Protein AF-0000000075616945 (afdb_homodimer)

Nearest PDB structures (foldseek):
  8bed-assembly1_S  TM=9.735E-01  e=3.750E-12  Arabidopsis thaliana
  8e73-assembly1_A2  TM=9.740E-01  e=7.125E-12  Vigna radiata
  7zmb-assembly1_f  TM=9.622E-01  e=2.947E-10  Thermochaetoides thermophila DSM 1495
  7tgh-assembly1_A2  TM=9.770E-01  e=1.064E-09  Tetrahymena thermophila
  7pnw-assembly1_T  TM=8.586E-01  e=1.161E-06  Mus musculus

Organism: Setaria italica (NCBI:txid4555)

InterPro domains:
  IPR007741 Ribosomal protein/NADH dehydrogenase domain [PF05047] (28-78)
  IPR007741 Ribosomal protein/NADH dehydrogenase domain [SM00916] (20-93)
  IPR016464 NADH dehydrogenase [ubiquinone] (complex I), alpha subcomplex, subunit 2 [PIRSF005822] (1-95)
  IPR016464 NADH dehydrogenase [ubiquinone] (complex I), alpha subcomplex, subunit 2 [PTHR12878] (2-93)
  IPR036249 Thioredoxin-like superfamily [SSF52833] (10-90)

pLDDT: mean 89.63, std 14.47, range [32.22, 98.75]

Foldseek 3Di:
DEQDDDFDPFWQEKEKEDAPDDPQCVQVVVLCVVHVVRRCVRPVRRYYHYDHDHPDFIKMKTAGPPGDIDMDGCGPPHSVRVSVVVRVNRCPPVPVVVD/DEQDDDFDPFWQEKEKEDAPDDPQCVQVVVLCVVHVVRRCVRPVRHYYHYDHDHPDFIKMKTAGPPGDIDMDGCGPPHSVRVSVVVRVNRCPPVPVVVD

Secondary structure (DSSP, 8-state):
--------TTEEEEEEEE-SS-GGGHHHHHHHHHHHHHHHHH-TTS-EEEEE-TTPPPEEEEEEGGG-EEEEE-TT--HHHHHHHHHHHHHTTTSTTT-/--------TTEEEEEEEE-SS-GGGHHHHHHHHHHHHHHHHH-TTS-EEEEE-TTPPPEEEEEEGGG-EEEEE-TT--HHHHHHHHHHHHHTTTSTTT-

Radius of gyration: 17.14 Å; Cα contacts (8 Å, |Δi|>4): 395; chains: 2; bounding box: 38×62×39 Å

Solvent-accessible surface area (backbone atoms only — not comparable to full-atom values): 10438 Å² total; per-residue (Å²): 131,78,58,81,70,66,67,28,86,35,45,57,32,40,34,42,36,24,15,47,73,46,75,60,12,44,36,60,53,52,38,47,51,71,27,46,45,48,44,41,68,66,34,48,74,48,27,45,33,39,42,37,39,85,83,42,71,21,33,41,36,40,33,34,61,95,77,44,71,48,74,42,78,42,60,83,43,48,47,72,52,47,52,50,51,52,49,56,56,24,52,49,56,59,57,68,69,72,109,130,76,57,81,69,66,66,27,86,35,45,56,33,40,35,42,35,24,15,48,75,47,75,61,12,44,37,60,52,53,38,45,50,71,28,45,42,49,46,41,70,66,35,48,74,47,26,46,34,38,40,38,38,84,83,41,72,21,32,38,35,40,32,32,60,97,77,44,71,49,76,42,77,41,60,82,43,50,47,70,52,48,53,50,50,51,48,55,57,22,51,49,57,62,58,68,68,74,110

Structure (mmCIF, N/CA/C/O backbone):
data_AF-0000000075616945-model_v1
#
loop_
_entity.id
_entity.type
_entity.pdbx_description
1 polymer 'Ribosomal protein/NADH dehydrogenase domain-containing protein'
#
loop_
_atom_site.group_PDB
_atom_site.id
_atom_site.type_symbol
_atom_site.label_atom_id
_atom_site.label_alt_id
_atom_site.label_comp_id
_atom_site.label_asym_id
_atom_site.label_entity_id
_atom_site.label_seq_id
_atom_site.pdbx_PDB_ins_code
_atom_site.Cartn_x
_atom_site.Cartn_y
_atom_site.Cartn_z
_atom_site.occupancy
_atom_site.B_iso_or_equiv
_atom_site.auth_seq_id
_atom_site.auth_comp_id
_atom_site.auth_asym_id
_atom_site.auth_atom_id
_atom_site.pdbx_PDB_model_num
ATOM 1 N N . MET A 1 1 ? 6.312 -1.445 -19.203 1 47.91 1 MET A N 1
ATOM 2 C CA . MET A 1 1 ? 5.238 -2.291 -19.719 1 47.91 1 MET A CA 1
ATOM 3 C C . MET A 1 1 ? 4.156 -2.5 -18.656 1 47.91 1 MET A C 1
ATOM 5 O O . MET A 1 1 ? 4.461 -2.656 -17.469 1 47.91 1 MET A O 1
ATOM 9 N N . ALA A 1 2 ? 2.973 -2.066 -18.922 1 57.62 2 ALA A N 1
ATOM 10 C CA . ALA A 1 2 ? 1.792 -2.146 -18.078 1 57.62 2 ALA A CA 1
ATOM 11 C C . ALA A 1 2 ? 1.499 -3.59 -17.672 1 57.62 2 ALA A C 1
ATOM 13 O O . ALA A 1 2 ? 1.834 -4.523 -18.406 1 57.62 2 ALA A O 1
ATOM 14 N N . TRP A 1 3 ? 1.414 -3.84 -16.438 1 70.56 3 TRP A N 1
ATOM 15 C CA . TRP A 1 3 ? 1.038 -5.16 -15.945 1 70.56 3 TRP A CA 1
ATOM 16 C C . TRP A 1 3 ? -0.164 -5.707 -16.703 1 70.56 3 TRP A C 1
ATOM 18 O O . TRP A 1 3 ? -1.153 -5 -16.906 1 70.56 3 TRP A O 1
ATOM 28 N N . THR A 1 4 ? -0.007 -6.926 -17.344 1 68.25 4 THR A N 1
ATOM 29 C CA . THR A 1 4 ? -1.073 -7.48 -18.172 1 68.25 4 THR A CA 1
ATOM 30 C C . THR A 1 4 ? -1.606 -8.773 -17.562 1 68.25 4 THR A C 1
ATOM 32 O O . THR A 1 4 ? -2.504 -9.406 -18.125 1 68.25 4 THR A O 1
ATOM 35 N N . GLY A 1 5 ? -1.17 -9.094 -16.484 1 73.06 5 GLY A N 1
ATOM 36 C CA . GLY A 1 5 ? -1.575 -10.383 -15.938 1 73.06 5 GLY A CA 1
ATOM 37 C C . GLY A 1 5 ? -2.797 -10.297 -15.047 1 73.06 5 GLY A C 1
ATOM 38 O O . GLY A 1 5 ? -3.227 -9.203 -14.68 1 73.06 5 GLY A O 1
ATOM 39 N N . THR A 1 6 ? -3.561 -11.445 -14.992 1 79.94 6 THR A N 1
ATOM 40 C CA . THR A 1 6 ? -4.656 -11.641 -14.047 1 79.94 6 THR A CA 1
ATOM 41 C C . THR A 1 6 ? -4.262 -12.625 -12.961 1 79.94 6 THR A C 1
ATOM 43 O O . THR A 1 6 ? -3.572 -13.617 -13.227 1 79.94 6 THR A O 1
ATOM 46 N N . LEU A 1 7 ? -4.613 -12.273 -11.797 1 86.81 7 LEU A N 1
ATOM 47 C CA . LEU A 1 7 ? -4.332 -13.156 -10.672 1 86.81 7 LEU A CA 1
ATOM 48 C C . LEU A 1 7 ? -5.332 -14.305 -10.617 1 86.81 7 LEU A C 1
ATOM 50 O O . LEU A 1 7 ? -6.527 -14.109 -10.852 1 86.81 7 LEU A O 1
ATOM 54 N N . SER A 1 8 ? -4.832 -15.453 -10.422 1 84.44 8 SER A N 1
ATOM 55 C CA . SER A 1 8 ? -5.707 -16.609 -10.281 1 84.44 8 SER A CA 1
ATOM 56 C C . SER A 1 8 ? -6.676 -16.438 -9.117 1 84.44 8 SER A C 1
ATOM 58 O O . SER A 1 8 ? -6.43 -15.633 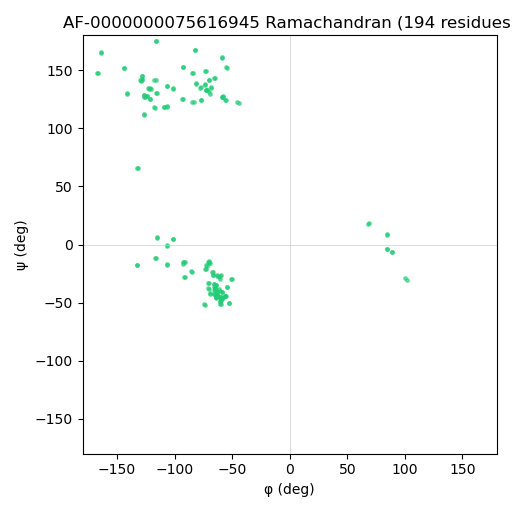-8.219 1 84.44 8 SER A O 1
ATOM 60 N N . ARG A 1 9 ? -7.695 -17.203 -9.18 1 86.56 9 ARG A N 1
ATOM 61 C CA . ARG A 1 9 ? -8.727 -17.156 -8.148 1 86.56 9 ARG A CA 1
ATOM 62 C C . ARG A 1 9 ? -8.188 -17.641 -6.809 1 86.56 9 ARG A C 1
ATOM 64 O O . ARG A 1 9 ? -8.75 -17.328 -5.754 1 86.56 9 ARG A O 1
ATOM 71 N N . SER A 1 10 ? -7.137 -18.438 -6.887 1 91.31 10 SER A N 1
ATOM 72 C CA . SER A 1 10 ? -6.578 -19 -5.66 1 91.31 10 SER A CA 1
ATOM 73 C C . SER A 1 10 ? -5.824 -17.938 -4.863 1 91.31 10 SER A C 1
ATOM 75 O O . SER A 1 10 ? -5.562 -18.125 -3.67 1 91.31 10 SER A O 1
ATOM 77 N N . VAL A 1 11 ? -5.426 -16.875 -5.559 1 93.94 11 VAL A N 1
ATOM 78 C CA . VAL A 1 11 ? -4.684 -15.812 -4.895 1 93.94 11 VAL A CA 1
ATOM 79 C C . VAL A 1 11 ? -5.641 -14.953 -4.07 1 93.94 11 VAL A C 1
ATOM 81 O O . VAL A 1 11 ? -6.609 -14.406 -4.598 1 93.94 11 VAL A O 1
ATOM 84 N N . LYS A 1 12 ? -5.328 -14.844 -2.807 1 94.56 12 LYS A N 1
ATOM 85 C CA . LYS A 1 12 ? -6.223 -14.125 -1.902 1 94.56 12 LYS A CA 1
ATOM 86 C C . LYS A 1 12 ? -5.641 -12.773 -1.511 1 94.56 12 LYS A C 1
ATOM 88 O O . LYS A 1 12 ? -6.367 -11.883 -1.069 1 94.56 12 LYS A O 1
ATOM 93 N N . GLU A 1 13 ? -4.34 -12.602 -1.734 1 95.69 13 GLU A N 1
ATOM 94 C CA . GLU A 1 13 ? -3.689 -11.336 -1.407 1 95.69 13 GLU A CA 1
ATOM 95 C C . GLU A 1 13 ? -2.297 -11.258 -2.027 1 95.69 13 GLU A C 1
ATOM 97 O O . GLU A 1 13 ? -1.59 -12.258 -2.113 1 95.69 13 GLU A O 1
ATOM 102 N N . ILE A 1 14 ? -1.922 -10.047 -2.377 1 96.75 14 ILE A N 1
ATOM 103 C CA . ILE A 1 14 ? -0.557 -9.75 -2.791 1 96.75 14 ILE A CA 1
ATOM 104 C C . ILE A 1 14 ? 0.041 -8.688 -1.867 1 96.75 14 ILE A C 1
ATOM 106 O O . ILE A 1 14 ? -0.615 -7.695 -1.542 1 96.75 14 ILE A O 1
ATOM 110 N N . ARG A 1 15 ? 1.276 -8.93 -1.436 1 97.94 15 ARG A N 1
ATOM 111 C CA . ARG A 1 15 ? 1.946 -7.949 -0.583 1 97.94 15 ARG A CA 1
ATOM 112 C C . ARG A 1 15 ? 3.305 -7.562 -1.158 1 97.94 15 ARG A C 1
ATOM 114 O O . ARG A 1 15 ? 4.105 -8.43 -1.509 1 97.94 15 ARG A O 1
ATOM 121 N N . PHE A 1 16 ? 3.508 -6.297 -1.269 1 98.44 16 PHE A N 1
ATOM 122 C CA . PHE A 1 16 ? 4.824 -5.75 -1.57 1 98.44 16 PHE A CA 1
ATOM 123 C C . PHE A 1 16 ? 5.438 -5.105 -0.334 1 98.44 16 PHE A C 1
ATOM 125 O O . PHE A 1 16 ? 4.844 -4.199 0.259 1 98.44 16 PHE A O 1
ATOM 132 N N . LEU A 1 17 ? 6.531 -5.598 0.092 1 98.5 17 LEU A N 1
ATOM 133 C CA . LEU A 1 17 ? 7.301 -5.008 1.182 1 98.5 17 LEU A CA 1
ATOM 134 C C . LEU A 1 17 ? 8.656 -4.523 0.688 1 98.5 17 LEU A C 1
ATOM 136 O O . LEU A 1 17 ? 9.367 -5.254 -0.005 1 98.5 17 LEU A O 1
ATOM 140 N N . PHE A 1 18 ? 9 -3.25 1.045 1 98.56 18 PHE A N 1
ATOM 141 C CA . PHE A 1 18 ? 10.305 -2.764 0.618 1 98.56 18 PHE A CA 1
ATOM 142 C C . PHE A 1 18 ? 10.703 -1.517 1.4 1 98.56 18 PHE A C 1
ATOM 144 O O . PHE A 1 18 ? 9.891 -0.955 2.137 1 98.56 18 PHE A O 1
ATOM 151 N N . CYS A 1 19 ? 11.969 -1.2 1.296 1 98.19 19 CYS A N 1
ATOM 152 C CA . CYS A 1 19 ? 12.508 -0.002 1.932 1 98.19 19 CYS A CA 1
ATOM 153 C C . CYS A 1 19 ? 12.242 1.233 1.078 1 98.19 19 CYS A C 1
ATOM 155 O O . CYS A 1 19 ? 12.414 1.198 -0.142 1 98.19 19 CYS A O 1
ATOM 157 N N . GLN A 1 20 ? 11.852 2.346 1.644 1 96.06 20 GLN A N 1
ATOM 158 C CA . GLN A 1 20 ? 11.484 3.568 0.94 1 96.06 20 GLN A CA 1
ATOM 159 C C . GLN A 1 20 ? 12.703 4.25 0.34 1 96.06 20 GLN A C 1
ATOM 161 O O . GLN A 1 20 ? 12.578 5.078 -0.566 1 96.06 20 GLN A O 1
ATOM 166 N N . SER A 1 21 ? 13.945 3.867 0.86 1 95.19 21 SER A N 1
ATOM 167 C CA . SER A 1 21 ? 15.078 4.699 0.466 1 95.19 21 SER A CA 1
ATOM 168 C C . SER A 1 21 ? 16.25 3.844 -0.002 1 95.19 21 SER A C 1
ATOM 170 O O . SER A 1 21 ? 17.156 4.336 -0.691 1 95.19 21 SER A O 1
ATOM 172 N N . SER A 1 22 ? 16.328 2.625 0.264 1 96.44 22 SER A N 1
ATOM 173 C CA . SER A 1 22 ? 17.5 1.8 -0.006 1 96.44 22 SER A CA 1
ATOM 174 C C . SER A 1 22 ? 17.641 1.502 -1.496 1 96.44 22 SER A C 1
ATOM 176 O O . SER A 1 22 ? 16.625 1.343 -2.195 1 96.44 22 SER A O 1
ATOM 178 N N . PRO A 1 23 ? 18.875 1.348 -1.952 1 96.75 23 PRO A N 1
ATOM 179 C CA . PRO A 1 23 ? 19.094 0.947 -3.344 1 96.75 23 PRO A CA 1
ATOM 180 C C . PRO A 1 23 ? 18.547 -0.446 -3.65 1 96.75 23 PRO A C 1
ATOM 182 O O . PRO A 1 23 ? 18.031 -0.683 -4.742 1 96.75 23 PRO A O 1
ATOM 185 N N . ALA A 1 24 ? 18.625 -1.282 -2.74 1 97.25 24 ALA A N 1
ATOM 186 C CA . ALA A 1 24 ? 18.172 -2.654 -2.932 1 97.25 24 ALA A CA 1
ATOM 187 C C . ALA A 1 24 ? 16.688 -2.691 -3.281 1 97.25 24 ALA A C 1
ATOM 189 O O . ALA A 1 24 ? 16.234 -3.59 -3.992 1 97.25 24 ALA A O 1
ATOM 190 N N . SER A 1 25 ? 15.938 -1.683 -2.857 1 97.94 25 SER A N 1
ATOM 191 C CA . SER A 1 25 ? 14.492 -1.65 -3.023 1 97.94 25 SER A CA 1
ATOM 192 C C . SER A 1 25 ? 14.086 -0.745 -4.184 1 97.94 25 SER A C 1
ATOM 194 O O . SER A 1 25 ? 12.891 -0.552 -4.441 1 97.94 25 SER A O 1
ATOM 196 N N . PHE A 1 26 ? 15.055 -0.24 -4.871 1 97.5 26 PHE A N 1
ATOM 197 C CA . PHE A 1 26 ? 14.75 0.743 -5.906 1 97.5 26 PHE A CA 1
ATOM 198 C C . PHE A 1 26 ? 13.836 0.146 -6.969 1 97.5 26 PHE A C 1
ATOM 200 O O . PHE A 1 26 ? 12.797 0.724 -7.297 1 97.5 26 PHE A O 1
ATOM 207 N N . ALA A 1 27 ? 14.148 -1.002 -7.465 1 97.81 27 ALA A N 1
ATOM 208 C CA . ALA A 1 27 ? 13.359 -1.609 -8.531 1 97.81 27 ALA A CA 1
ATOM 209 C C . ALA A 1 27 ? 11.945 -1.937 -8.047 1 97.81 27 ALA A C 1
ATOM 211 O O . ALA A 1 27 ? 10.977 -1.781 -8.789 1 97.81 27 ALA A O 1
ATOM 212 N N . ALA A 1 28 ? 11.797 -2.373 -6.82 1 97.94 28 ALA A N 1
ATOM 213 C CA . ALA A 1 28 ? 10.484 -2.682 -6.258 1 97.94 28 ALA A CA 1
ATOM 214 C C . ALA A 1 28 ? 9.633 -1.422 -6.121 1 97.94 28 ALA A C 1
ATOM 216 O O . ALA A 1 28 ? 8.453 -1.425 -6.461 1 97.94 28 ALA A O 1
ATOM 217 N N . ARG A 1 29 ? 10.273 -0.328 -5.641 1 97.25 29 ARG A N 1
ATOM 218 C CA . ARG A 1 29 ? 9.562 0.944 -5.527 1 97.25 29 ARG A CA 1
ATOM 219 C C . ARG A 1 29 ? 9.047 1.408 -6.887 1 97.25 29 ARG A C 1
ATOM 221 O O . ARG A 1 29 ? 7.879 1.785 -7.016 1 97.25 29 ARG A O 1
ATOM 228 N N . GLU A 1 30 ? 9.914 1.358 -7.867 1 96.38 30 GLU A N 1
ATOM 229 C CA . GLU A 1 30 ? 9.555 1.81 -9.211 1 96.38 30 GLU A CA 1
ATOM 230 C C . GLU A 1 30 ? 8.469 0.923 -9.82 1 96.38 30 GLU A C 1
ATOM 232 O O . GLU A 1 30 ? 7.551 1.419 -10.477 1 96.38 30 GLU A O 1
ATOM 237 N N . PHE A 1 31 ? 8.617 -0.325 -9.562 1 96.94 31 PHE A N 1
ATOM 238 C CA . PHE A 1 31 ? 7.629 -1.26 -10.086 1 96.94 31 PHE A CA 1
ATOM 239 C C . PHE A 1 31 ? 6.234 -0.927 -9.57 1 96.94 31 PHE A C 1
ATOM 241 O O . PHE A 1 31 ? 5.285 -0.82 -10.344 1 96.94 31 PHE A O 1
ATOM 248 N N . VAL A 1 32 ? 6.113 -0.783 -8.242 1 96.31 32 VAL A N 1
ATOM 249 C CA . VAL A 1 32 ? 4.812 -0.512 -7.633 1 96.31 32 VAL A CA 1
ATOM 250 C C . VAL A 1 32 ? 4.293 0.843 -8.102 1 96.31 32 VAL A C 1
ATOM 252 O O . VAL A 1 32 ? 3.133 0.964 -8.508 1 96.31 32 VAL A O 1
ATOM 255 N N . LYS A 1 33 ? 5.152 1.788 -8.086 1 94.19 33 LYS A N 1
ATOM 256 C CA . LYS A 1 33 ? 4.789 3.135 -8.516 1 94.19 33 LYS A CA 1
ATOM 257 C C . LYS A 1 33 ? 4.195 3.125 -9.922 1 94.19 33 LYS A C 1
ATOM 259 O O . LYS A 1 33 ? 3.186 3.779 -10.18 1 94.19 33 LYS 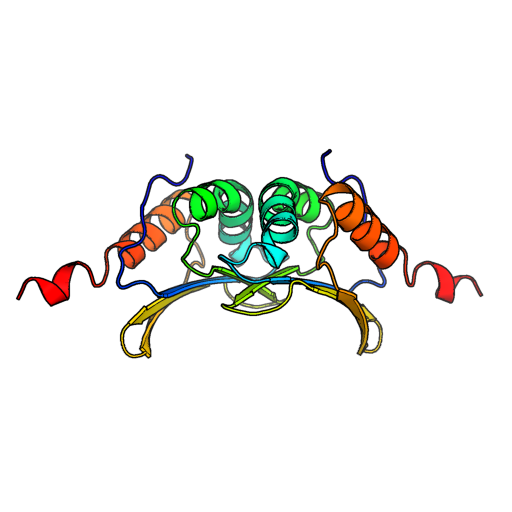A O 1
ATOM 264 N N . LYS A 1 34 ? 4.68 2.314 -10.766 1 93.5 34 LYS A N 1
ATOM 265 C CA . LYS A 1 34 ? 4.336 2.338 -12.18 1 93.5 34 LYS A CA 1
ATOM 266 C C . LYS A 1 34 ? 3.154 1.42 -12.477 1 93.5 34 LYS A C 1
ATOM 268 O O . LYS A 1 34 ? 2.406 1.65 -13.43 1 93.5 34 LYS A O 1
ATOM 273 N N . ASN A 1 35 ? 3.004 0.392 -11.68 1 93.44 35 ASN A N 1
ATOM 274 C CA . ASN A 1 35 ? 2.105 -0.676 -12.109 1 93.44 35 ASN A CA 1
ATOM 275 C C . ASN A 1 35 ? 0.912 -0.816 -11.172 1 93.44 35 ASN A C 1
ATOM 277 O O . ASN A 1 35 ? -0.062 -1.497 -11.492 1 93.44 35 ASN A O 1
ATOM 281 N N . TYR A 1 36 ? 0.935 -0.202 -10.07 1 93.06 36 TYR A N 1
ATOM 282 C CA . TYR A 1 36 ? -0.094 -0.385 -9.047 1 93.06 36 TYR A CA 1
ATOM 283 C C . TYR A 1 36 ? -1.484 -0.173 -9.633 1 93.06 36 TYR A C 1
ATOM 285 O O . TYR A 1 36 ? -2.373 -1.011 -9.461 1 93.06 36 TYR A O 1
ATOM 293 N N . ALA A 1 37 ? -1.711 0.921 -10.336 1 92 37 ALA A N 1
ATOM 294 C CA . ALA A 1 37 ? -3.023 1.27 -10.875 1 92 37 ALA A CA 1
ATOM 295 C C . ALA A 1 37 ? -3.525 0.194 -11.828 1 92 37 ALA A C 1
ATOM 297 O O . ALA A 1 37 ? -4.684 -0.223 -11.75 1 92 37 ALA A O 1
ATOM 298 N N . GLU A 1 38 ? -2.67 -0.255 -12.688 1 92.12 38 GLU A N 1
ATOM 299 C CA . GLU A 1 38 ? -3.062 -1.254 -13.672 1 92.12 38 GLU A CA 1
ATOM 300 C C . GLU A 1 38 ? -3.338 -2.604 -13.016 1 92.12 38 GLU A C 1
ATOM 302 O O . GLU A 1 38 ? -4.316 -3.273 -13.352 1 92.12 38 GLU A O 1
ATOM 307 N N . ILE A 1 39 ? -2.543 -3.018 -12.086 1 91.69 39 ILE A N 1
ATOM 308 C CA . ILE A 1 39 ? -2.721 -4.281 -11.383 1 91.69 39 ILE A CA 1
ATOM 309 C C . ILE A 1 39 ? -4.066 -4.289 -10.664 1 91.69 39 ILE A C 1
ATOM 311 O O . ILE A 1 39 ? -4.824 -5.258 -10.758 1 91.69 39 ILE A O 1
ATOM 315 N N . LYS A 1 40 ? -4.324 -3.158 -9.992 1 92.31 40 LYS A N 1
ATOM 316 C CA . LYS A 1 40 ? -5.566 -3.078 -9.234 1 92.31 40 LYS A CA 1
ATOM 317 C C . LYS A 1 40 ? -6.777 -2.996 -10.156 1 92.31 40 LYS A C 1
ATOM 319 O O . LYS A 1 40 ? -7.84 -3.529 -9.844 1 92.31 40 LYS A O 1
ATOM 324 N N . SER A 1 41 ? -6.613 -2.361 -11.297 1 91.62 41 SER A N 1
ATOM 325 C CA . SER A 1 41 ? -7.711 -2.268 -12.25 1 91.62 41 SER A CA 1
ATOM 326 C C . SER A 1 41 ? -8.07 -3.637 -12.812 1 91.62 41 SER A C 1
ATOM 328 O O . SER A 1 41 ? -9.242 -3.928 -13.047 1 91.62 41 SER A O 1
ATOM 330 N N . ARG A 1 42 ? -7.141 -4.477 -12.984 1 90.94 42 ARG A N 1
ATOM 331 C CA . ARG A 1 42 ? -7.352 -5.801 -13.555 1 90.94 42 ARG A CA 1
ATOM 332 C C . ARG A 1 42 ? -7.789 -6.797 -12.484 1 90.94 42 ARG A C 1
ATOM 334 O O . ARG A 1 42 ? -8.375 -7.832 -12.797 1 90.94 42 ARG A O 1
ATOM 341 N N . ASN A 1 43 ? -7.441 -6.469 -11.234 1 90.69 43 ASN A N 1
ATOM 342 C CA . ASN A 1 43 ? -7.754 -7.348 -10.117 1 90.69 43 ASN A CA 1
ATOM 343 C C . ASN A 1 43 ? -8.391 -6.582 -8.961 1 90.69 43 ASN A C 1
ATOM 345 O O . ASN A 1 43 ? -7.852 -6.574 -7.848 1 90.69 43 ASN A O 1
ATOM 349 N N . PRO A 1 44 ? -9.523 -6.078 -9.164 1 90.56 44 PRO A N 1
ATOM 350 C CA . PRO A 1 44 ? -10.125 -5.164 -8.188 1 90.56 44 PRO A CA 1
ATOM 351 C C . PRO A 1 44 ? -10.477 -5.852 -6.871 1 90.56 44 PRO A C 1
ATOM 353 O O . PRO A 1 44 ? -10.477 -5.215 -5.816 1 90.56 44 PRO A O 1
ATOM 356 N N . SER A 1 45 ? -10.719 -7.109 -6.891 1 91.19 45 SER A N 1
ATOM 357 C CA . SER A 1 45 ? -11.211 -7.785 -5.695 1 91.19 45 SER A CA 1
ATOM 358 C C . SER A 1 45 ? -10.07 -8.359 -4.871 1 91.19 45 SER A C 1
ATOM 360 O O . SER A 1 45 ? -10.266 -8.758 -3.719 1 91.19 45 SER A O 1
ATOM 362 N N . VAL A 1 46 ? -8.969 -8.469 -5.43 1 93.5 46 VAL A N 1
ATOM 363 C CA . VAL A 1 46 ? -7.84 -9.055 -4.711 1 93.5 46 VAL A CA 1
ATOM 364 C C . VAL A 1 46 ? -7.168 -7.984 -3.85 1 93.5 46 VAL A C 1
ATOM 366 O O . VAL A 1 46 ? -6.695 -6.969 -4.367 1 93.5 46 VAL A O 1
ATOM 369 N N . PRO A 1 47 ? -7.074 -8.211 -2.566 1 96.25 47 PRO A N 1
ATOM 370 C CA . PRO A 1 47 ? -6.418 -7.234 -1.692 1 96.25 47 PRO A CA 1
ATOM 371 C C . PRO A 1 47 ? -4.93 -7.09 -1.989 1 96.25 47 PRO A C 1
ATOM 373 O O . PRO A 1 47 ? -4.25 -8.078 -2.268 1 96.25 47 PRO A O 1
ATOM 376 N N . PHE A 1 48 ? -4.453 -5.855 -1.872 1 96.31 48 PHE A N 1
ATOM 377 C CA . PHE A 1 48 ? -3.045 -5.512 -2.029 1 96.31 48 PHE A CA 1
ATOM 378 C C . PHE A 1 48 ? -2.514 -4.816 -0.781 1 96.31 48 PHE A C 1
ATOM 380 O O . PHE A 1 48 ? -3.195 -3.975 -0.195 1 96.31 48 PHE A O 1
ATOM 387 N N . LEU A 1 49 ? -1.384 -5.246 -0.387 1 97.81 49 LEU A N 1
ATOM 388 C CA . LEU A 1 49 ? -0.661 -4.566 0.683 1 97.81 49 LEU A CA 1
ATOM 389 C C . LEU A 1 49 ? 0.672 -4.023 0.179 1 97.81 49 LEU A C 1
ATOM 391 O O . LEU A 1 49 ? 1.456 -4.758 -0.428 1 97.81 49 LEU A O 1
ATOM 395 N N . VAL A 1 50 ? 0.807 -2.758 0.241 1 98.06 50 VAL A N 1
ATOM 396 C CA . VAL A 1 50 ? 2.109 -2.129 0.046 1 98.06 50 VAL A CA 1
ATOM 397 C C . VAL A 1 50 ? 2.617 -1.569 1.373 1 98.06 50 VAL A C 1
ATOM 399 O O . VAL A 1 50 ? 1.973 -0.71 1.979 1 98.06 50 VAL A O 1
ATOM 402 N N . ARG A 1 51 ? 3.713 -2.059 1.808 1 97.75 51 ARG A N 1
ATOM 403 C CA . ARG A 1 51 ? 4.273 -1.61 3.078 1 97.75 51 ARG A CA 1
ATOM 404 C C . ARG A 1 51 ? 5.723 -1.164 2.906 1 97.75 51 ARG A C 1
ATOM 406 O O . ARG A 1 51 ? 6.598 -1.977 2.592 1 97.75 51 ARG A O 1
ATOM 413 N N . GLU A 1 52 ? 5.898 0.041 3.064 1 97.06 52 GLU A N 1
ATOM 414 C CA . GLU A 1 52 ? 7.25 0.594 3.082 1 97.06 52 GLU A CA 1
ATOM 415 C C . GLU A 1 52 ? 7.789 0.689 4.508 1 97.06 52 GLU A C 1
ATOM 417 O O . GLU A 1 52 ? 7.133 1.253 5.387 1 97.06 52 GLU A O 1
ATOM 422 N N . CYS A 1 53 ? 8.898 0.113 4.73 1 95.75 53 CYS A N 1
ATOM 423 C CA . CYS A 1 53 ? 9.547 0.079 6.035 1 95.75 53 CYS A CA 1
ATOM 424 C C . CYS A 1 53 ? 11.062 0.221 5.895 1 95.75 53 CYS A C 1
ATOM 426 O O . CYS A 1 53 ? 11.688 -0.516 5.133 1 95.75 53 CYS A O 1
ATOM 428 N N . SER A 1 54 ? 11.609 1.152 6.691 1 95.12 54 SER A N 1
ATOM 429 C CA . SER A 1 54 ? 13.031 1.443 6.598 1 95.12 54 SER A CA 1
ATOM 430 C C . SER A 1 54 ? 13.875 0.199 6.871 1 95.12 54 SER A C 1
ATOM 432 O O . SER A 1 54 ? 13.68 -0.474 7.883 1 95.12 54 SER A O 1
ATOM 434 N N . GLY A 1 55 ? 14.758 -0.073 5.926 1 94.75 55 GLY A N 1
ATOM 435 C CA . GLY A 1 55 ? 15.742 -1.126 6.137 1 94.75 55 GLY A CA 1
ATOM 436 C C . GLY A 1 55 ? 15.25 -2.494 5.703 1 94.75 55 GLY A C 1
ATOM 437 O O . GLY A 1 55 ? 16.016 -3.463 5.707 1 94.75 55 GLY A O 1
ATOM 438 N N . VAL A 1 56 ? 14.047 -2.646 5.336 1 96.62 56 VAL A N 1
ATOM 439 C CA . VAL A 1 56 ? 13.492 -3.941 4.945 1 96.62 56 VAL A CA 1
ATOM 440 C C . VAL A 1 56 ? 14.016 -4.332 3.564 1 96.62 56 VAL A C 1
ATOM 442 O O . VAL A 1 56 ? 14.18 -3.479 2.691 1 96.62 56 VAL A O 1
ATOM 445 N N . GLN A 1 57 ? 14.359 -5.57 3.479 1 97.69 57 GLN A N 1
ATOM 446 C CA . GLN A 1 57 ? 14.641 -6.098 2.146 1 97.69 57 GLN A CA 1
ATOM 447 C C . GLN A 1 57 ? 13.367 -6.203 1.316 1 97.69 57 GLN A C 1
ATOM 449 O O . GLN A 1 57 ? 12.312 -6.574 1.834 1 97.69 57 GLN A O 1
ATOM 454 N N . PRO A 1 58 ? 13.4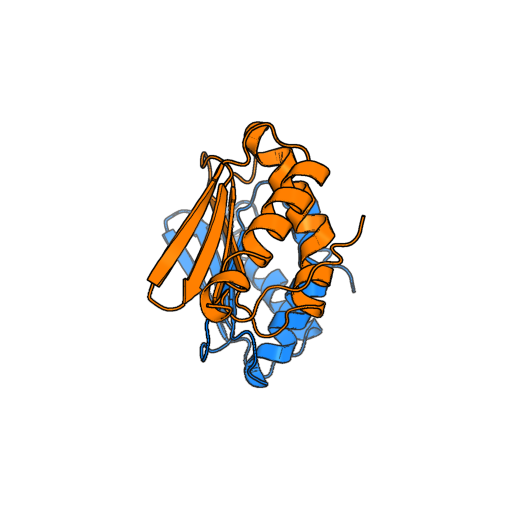92 -5.898 0.035 1 98.62 58 PRO A N 1
ATOM 455 C CA . PRO A 1 58 ? 12.289 -5.969 -0.796 1 98.62 58 PRO A CA 1
ATOM 456 C C . PRO A 1 58 ? 11.789 -7.395 -0.988 1 98.62 58 PRO A C 1
ATOM 458 O O . PRO A 1 58 ? 12.578 -8.297 -1.273 1 98.62 58 PRO A O 1
ATOM 461 N N . GLN A 1 59 ? 10.531 -7.535 -0.845 1 98.75 59 GLN A N 1
ATOM 462 C CA . GLN A 1 59 ? 9.883 -8.836 -0.936 1 98.75 59 GLN A CA 1
ATOM 463 C C . GLN A 1 59 ? 8.516 -8.727 -1.604 1 98.75 59 GLN A C 1
ATOM 465 O O . GLN A 1 59 ? 7.844 -7.699 -1.488 1 98.75 59 GLN A O 1
ATOM 470 N N . LEU A 1 60 ? 8.18 -9.805 -2.211 1 98.44 60 LEU A N 1
ATOM 471 C CA . LEU A 1 60 ? 6.848 -10.023 -2.764 1 98.44 60 LEU A CA 1
ATOM 472 C C . LEU A 1 60 ? 6.203 -11.258 -2.152 1 98.44 60 LEU A C 1
ATOM 474 O O . LEU A 1 60 ? 6.797 -12.344 -2.158 1 98.44 60 LEU A O 1
ATOM 478 N N . TRP A 1 61 ? 5.062 -11.086 -1.61 1 97.44 61 TRP A N 1
ATOM 479 C CA . TRP A 1 61 ? 4.309 -12.18 -1.007 1 97.44 61 TRP A CA 1
ATOM 480 C C . TRP A 1 61 ? 2.994 -12.414 -1.748 1 97.44 61 TRP A C 1
ATOM 482 O O . TRP A 1 61 ? 2.336 -11.461 -2.17 1 97.44 61 TRP A O 1
ATOM 492 N N . ALA A 1 62 ? 2.66 -13.641 -1.875 1 96.75 62 ALA A N 1
ATOM 493 C CA . ALA A 1 62 ? 1.322 -14.039 -2.303 1 96.75 62 ALA A CA 1
ATOM 494 C C . ALA A 1 62 ? 0.676 -14.969 -1.28 1 96.75 62 ALA A C 1
ATOM 496 O O . ALA A 1 62 ? 1.315 -15.906 -0.792 1 96.75 62 ALA A O 1
ATOM 497 N N . ARG A 1 63 ? -0.458 -14.641 -0.894 1 96.06 63 ARG A N 1
ATOM 498 C CA . ARG A 1 63 ? -1.267 -15.516 -0.049 1 96.06 63 ARG A CA 1
ATOM 499 C C . ARG A 1 63 ? -2.336 -16.234 -0.867 1 96.06 63 ARG A C 1
ATOM 501 O O . ARG A 1 63 ? -3.029 -15.609 -1.674 1 96.06 63 ARG A O 1
ATOM 508 N N . TYR A 1 64 ? -2.467 -17.531 -0.639 1 94.56 64 TYR A N 1
ATOM 509 C CA . TYR A 1 64 ? -3.424 -18.344 -1.376 1 94.56 64 TYR A CA 1
ATOM 510 C C . TYR A 1 64 ? -4.5 -18.906 -0.447 1 94.56 64 TYR A C 1
ATOM 512 O O . TYR A 1 64 ? -4.504 -18.609 0.751 1 94.56 64 TYR A O 1
ATOM 520 N N . GLU A 1 65 ? -5.363 -19.516 -1.122 1 91.69 65 GLU A N 1
ATOM 521 C CA . GLU A 1 65 ? -6.398 -20.219 -0.358 1 91.69 65 GLU A CA 1
ATOM 522 C C . GLU A 1 65 ? -5.785 -21.188 0.646 1 91.69 65 GLU A C 1
ATOM 524 O O . GLU A 1 65 ? -4.613 -21.547 0.535 1 91.69 65 GLU A O 1
ATOM 529 N N . MET A 1 66 ? -6.477 -21.469 1.77 1 89.88 66 MET A N 1
ATOM 530 C CA . MET A 1 66 ? -6.117 -22.453 2.787 1 89.88 66 MET A CA 1
ATOM 531 C C . MET A 1 66 ? -4.871 -22.016 3.549 1 89.88 66 MET A C 1
ATOM 533 O O . MET A 1 66 ? -4.121 -22.859 4.055 1 89.88 66 MET A O 1
ATOM 537 N N . GLY A 1 67 ? -4.504 -20.812 3.512 1 87.12 67 GLY A N 1
ATOM 538 C CA . GLY A 1 67 ? -3.469 -20.234 4.344 1 87.12 67 GLY A CA 1
ATOM 539 C C . GLY A 1 67 ? -2.07 -20.438 3.789 1 87.12 67 GLY A C 1
ATOM 540 O O . GLY A 1 67 ? -1.081 -20.188 4.484 1 87.12 67 GLY A O 1
ATOM 541 N N . VAL A 1 68 ? -2.008 -20.953 2.531 1 92.88 68 VAL A N 1
ATOM 542 C CA . VAL A 1 68 ? -0.708 -21.141 1.896 1 92.88 68 VAL A CA 1
ATOM 543 C C . VAL A 1 68 ? -0.131 -19.781 1.491 1 92.88 68 VAL A C 1
ATOM 545 O O . VAL A 1 68 ? -0.835 -18.953 0.923 1 92.88 68 VAL A O 1
ATOM 548 N N . GLU A 1 69 ? 1.113 -19.562 1.813 1 95.38 69 GLU A N 1
ATOM 549 C CA . GLU A 1 69 ? 1.783 -18.328 1.422 1 95.38 69 GLU A CA 1
ATOM 550 C C . GLU A 1 69 ? 3.109 -18.609 0.725 1 95.38 69 GLU A C 1
ATOM 552 O O . GLU A 1 69 ? 3.773 -19.609 1.027 1 95.38 69 GLU A O 1
ATOM 557 N N . ARG A 1 70 ? 3.432 -17.75 -0.264 1 95.88 70 ARG A N 1
ATOM 558 C CA . ARG A 1 70 ? 4.715 -17.781 -0.959 1 95.88 70 ARG A CA 1
ATOM 559 C C . ARG A 1 70 ? 5.367 -16.391 -0.956 1 95.88 70 ARG A C 1
ATOM 561 O O . ARG A 1 70 ? 4.684 -15.383 -1.107 1 95.88 70 ARG A O 1
ATOM 568 N N . CYS A 1 71 ? 6.676 -16.469 -0.802 1 97 71 CYS A N 1
ATOM 569 C CA . CYS A 1 71 ? 7.434 -15.219 -0.766 1 97 71 CYS A CA 1
ATOM 570 C C . CYS A 1 71 ? 8.609 -15.266 -1.729 1 97 71 CYS A C 1
ATOM 572 O O . CYS A 1 71 ? 9.258 -16.312 -1.87 1 97 71 CYS A O 1
ATOM 574 N N . VAL A 1 72 ? 8.883 -14.18 -2.371 1 97.69 72 VAL A N 1
ATOM 575 C CA . VAL A 1 72 ? 10.023 -14.031 -3.268 1 97.69 72 VAL A CA 1
ATOM 576 C C . VAL A 1 72 ? 10.844 -12.805 -2.863 1 97.69 72 VAL A C 1
ATOM 578 O O . VAL A 1 72 ? 10.289 -11.719 -2.65 1 97.69 72 VAL A O 1
ATOM 581 N N . ASN A 1 73 ? 12.102 -13.031 -2.686 1 98.31 73 ASN A N 1
ATOM 582 C CA . ASN A 1 73 ? 13.008 -11.906 -2.49 1 98.31 73 ASN A CA 1
ATOM 583 C C . ASN A 1 73 ? 13.227 -11.125 -3.783 1 98.31 73 ASN A C 1
ATOM 585 O O . ASN A 1 73 ? 13.508 -11.719 -4.828 1 98.31 73 ASN A O 1
ATOM 589 N N . LEU A 1 74 ? 13.148 -9.867 -3.729 1 98.5 74 LEU A N 1
ATOM 590 C CA . LEU A 1 74 ? 13.18 -9.047 -4.938 1 98.5 74 LEU A CA 1
ATOM 591 C C . LEU A 1 74 ? 14.516 -8.328 -5.074 1 98.5 74 LEU A C 1
ATOM 593 O O . LEU A 1 74 ? 14.727 -7.562 -6.02 1 98.5 74 LEU A O 1
ATOM 597 N N . ASP A 1 75 ? 15.398 -8.562 -4.07 1 97.38 75 ASP A N 1
ATOM 598 C CA . ASP A 1 75 ? 16.688 -7.891 -4.102 1 97.38 75 ASP A CA 1
ATOM 599 C C . ASP A 1 75 ? 17.453 -8.227 -5.383 1 97.38 75 ASP A C 1
ATOM 601 O O . ASP A 1 75 ? 17.594 -9.398 -5.738 1 97.38 75 ASP A O 1
ATOM 605 N N . GLY A 1 76 ? 17.891 -7.203 -6.078 1 96.94 76 GLY A N 1
ATOM 606 C CA . GLY A 1 76 ? 18.703 -7.383 -7.273 1 96.94 76 GLY A CA 1
ATOM 607 C C . GLY A 1 76 ? 17.875 -7.629 -8.523 1 96.94 76 GLY A C 1
ATOM 608 O O . GLY A 1 76 ? 18.422 -7.746 -9.625 1 96.94 76 GLY A O 1
ATOM 609 N N . LEU A 1 77 ? 16.625 -7.73 -8.484 1 97.81 77 LEU A N 1
ATOM 610 C CA . LEU A 1 77 ? 15.773 -7.953 -9.648 1 97.81 77 LEU A CA 1
ATOM 611 C C . LEU A 1 77 ? 15.445 -6.637 -10.336 1 97.81 77 LEU A C 1
ATOM 613 O O . LEU A 1 77 ? 15.375 -5.59 -9.695 1 97.81 77 LEU A O 1
ATOM 617 N N . THR A 1 78 ? 15.297 -6.719 -11.586 1 97.44 78 THR A N 1
ATOM 618 C CA . THR A 1 78 ? 14.797 -5.598 -12.375 1 97.44 78 THR A CA 1
ATOM 619 C C . THR A 1 78 ? 13.273 -5.539 -12.32 1 97.44 78 THR A C 1
ATOM 621 O O . THR A 1 78 ? 12.625 -6.488 -11.875 1 97.44 78 THR A O 1
ATOM 624 N N . GLU A 1 79 ? 12.719 -4.422 -12.773 1 96.81 79 GLU A N 1
ATOM 625 C CA . GLU A 1 79 ? 11.266 -4.293 -12.844 1 96.81 79 GLU A CA 1
ATOM 626 C C . GLU A 1 79 ? 10.648 -5.414 -13.68 1 96.81 79 GLU A C 1
ATOM 628 O O . GLU A 1 79 ? 9.609 -5.965 -13.32 1 96.81 79 GLU A O 1
ATOM 633 N N . ALA A 1 80 ? 11.281 -5.715 -14.852 1 96.12 80 ALA A N 1
ATOM 634 C CA . ALA A 1 80 ? 10.789 -6.777 -15.727 1 96.12 80 ALA A CA 1
ATOM 635 C C . ALA A 1 80 ? 10.82 -8.133 -15.023 1 96.12 80 ALA A C 1
ATOM 637 O O . ALA A 1 80 ? 9.898 -8.938 -15.172 1 96.12 80 ALA A O 1
ATOM 638 N N . GLN A 1 81 ? 11.812 -8.344 -14.273 1 97.31 81 GLN A N 1
ATOM 639 C CA . GLN A 1 81 ? 11.93 -9.594 -13.539 1 97.31 81 GLN A CA 1
ATOM 640 C C . GLN A 1 81 ? 10.906 -9.672 -12.406 1 97.31 81 GLN A C 1
ATOM 642 O O . GLN A 1 81 ? 10.359 -10.742 -12.125 1 97.31 81 GLN A O 1
ATOM 647 N N . ILE A 1 82 ? 10.656 -8.555 -11.75 1 97.56 82 ILE A N 1
ATOM 648 C CA . ILE A 1 82 ? 9.625 -8.484 -10.719 1 97.56 82 ILE A CA 1
ATOM 649 C C . ILE A 1 82 ? 8.258 -8.781 -11.328 1 97.56 82 ILE A C 1
ATOM 651 O O . ILE A 1 82 ? 7.469 -9.539 -10.758 1 97.56 82 ILE A O 1
ATOM 655 N N . ASP A 1 83 ? 8.023 -8.172 -12.5 1 95.06 83 ASP A N 1
ATOM 656 C CA . ASP A 1 83 ? 6.785 -8.461 -13.219 1 95.06 83 ASP A CA 1
ATOM 657 C C . ASP A 1 83 ? 6.641 -9.953 -13.477 1 95.06 83 ASP A C 1
ATOM 659 O O . ASP A 1 83 ? 5.562 -10.523 -13.273 1 95.06 83 ASP A O 1
ATOM 663 N N . ARG A 1 84 ? 7.695 -10.602 -13.898 1 94.94 84 ARG A N 1
ATOM 664 C CA . ARG A 1 84 ? 7.68 -12.031 -14.164 1 94.94 84 ARG A CA 1
ATOM 665 C C . ARG A 1 84 ? 7.398 -12.828 -12.898 1 94.94 84 ARG A C 1
ATOM 667 O O . ARG A 1 84 ? 6.629 -13.789 -12.914 1 94.94 84 ARG A O 1
ATOM 674 N N . LYS A 1 85 ? 7.988 -12.422 -11.781 1 95.88 85 LYS A N 1
ATOM 675 C CA . LYS A 1 85 ? 7.758 -13.102 -10.516 1 95.88 85 LYS A CA 1
ATOM 676 C C . LYS A 1 85 ? 6.301 -12.984 -10.078 1 95.88 85 LYS A C 1
ATOM 678 O O . LYS A 1 85 ? 5.715 -13.953 -9.586 1 95.88 85 LYS A O 1
ATOM 683 N N . LEU A 1 86 ? 5.781 -11.797 -10.195 1 95.38 86 LEU A N 1
ATOM 684 C CA . LEU A 1 86 ? 4.371 -11.609 -9.875 1 95.38 86 LEU A CA 1
ATOM 685 C C . LEU A 1 86 ? 3.488 -12.5 -10.742 1 95.38 86 LEU A C 1
ATOM 687 O O . LEU A 1 86 ? 2.543 -13.117 -10.242 1 95.38 86 LEU A O 1
ATOM 691 N N . GLN A 1 87 ? 3.828 -12.625 -12.031 1 92.88 87 GLN A N 1
ATOM 692 C CA . GLN A 1 87 ? 3.066 -13.477 -12.938 1 92.88 87 GLN A CA 1
ATOM 693 C C . GLN A 1 87 ? 3.158 -14.945 -12.516 1 92.88 87 GLN A C 1
ATOM 695 O O . GLN A 1 87 ? 2.168 -15.672 -12.578 1 92.88 87 GLN A O 1
ATOM 700 N N . GLU A 1 88 ? 4.305 -15.359 -12.164 1 93.56 88 GLU A N 1
ATOM 701 C CA . GLU A 1 88 ? 4.504 -16.734 -11.695 1 93.56 88 GLU A CA 1
ATOM 702 C C . GLU A 1 88 ? 3.643 -17.016 -10.469 1 93.56 88 GLU A C 1
ATOM 704 O O . GLU A 1 88 ? 2.98 -18.062 -10.406 1 93.56 88 GLU A O 1
ATOM 709 N N . LEU A 1 89 ? 3.658 -16.094 -9.539 1 93.69 89 LEU A N 1
ATOM 710 C CA . LEU A 1 89 ? 2.859 -16.266 -8.336 1 93.69 89 LEU A CA 1
ATOM 711 C C . LEU A 1 89 ? 1.37 -16.25 -8.656 1 93.69 89 LEU A C 1
ATOM 713 O O . LEU A 1 89 ? 0.587 -16.969 -8.023 1 93.69 89 LEU A O 1
ATOM 717 N N . ALA A 1 90 ? 1.024 -15.422 -9.594 1 90.12 90 ALA A N 1
ATOM 718 C CA . ALA A 1 90 ? -0.371 -15.273 -10 1 90.12 90 ALA A CA 1
ATOM 719 C C . ALA A 1 90 ? -0.915 -16.578 -10.578 1 90.12 90 ALA A C 1
ATOM 721 O O . ALA A 1 90 ? -2.117 -16.844 -10.508 1 90.12 90 ALA A O 1
ATOM 722 N N . LYS A 1 91 ? -0.056 -17.344 -11.102 1 85.38 91 LYS A N 1
ATOM 723 C CA . LYS A 1 91 ? -0.457 -18.562 -11.812 1 85.38 91 LYS A CA 1
ATOM 724 C C . LYS A 1 91 ? -0.487 -19.75 -10.867 1 85.38 91 LYS A C 1
ATOM 726 O O . LYS A 1 91 ? -1.062 -20.797 -11.195 1 85.38 91 LYS A O 1
ATOM 731 N N . ILE A 1 92 ? 0.16 -19.484 -9.695 1 76.81 92 ILE A N 1
ATOM 732 C CA . ILE A 1 92 ? 0.208 -20.578 -8.734 1 76.81 92 ILE A CA 1
ATOM 733 C C . ILE A 1 92 ? -1.188 -20.828 -8.164 1 76.81 92 ILE A C 1
ATOM 735 O O . ILE A 1 92 ? -1.854 -19.906 -7.703 1 76.81 92 ILE A O 1
ATOM 739 N N . GLY A 1 93 ? -1.725 -22.125 -8.102 1 61.5 93 GLY A N 1
ATOM 740 C CA . GLY A 1 93 ? -3.023 -22.578 -7.633 1 61.5 93 GLY A CA 1
ATOM 741 C C . GLY A 1 93 ? -4.004 -22.844 -8.758 1 61.5 93 GLY A C 1
ATOM 742 O O . GLY A 1 93 ? -5.105 -23.344 -8.523 1 61.5 93 GLY A O 1
ATOM 743 N N . GLU A 1 94 ? -3.785 -22.047 -9.906 1 56.97 94 GLU A N 1
ATOM 744 C CA . GLU A 1 94 ? -4.555 -22.562 -11.031 1 56.97 94 GLU A CA 1
ATOM 745 C C . GLU A 1 94 ? -4.316 -24.062 -11.227 1 56.97 94 GLU A C 1
ATOM 747 O O . GLU A 1 94 ? -5.211 -24.781 -11.664 1 56.97 94 GLU A O 1
ATOM 752 N N . SER A 1 95 ? -3.145 -24.594 -10.883 1 48.5 95 SER A N 1
ATOM 753 C CA . SER A 1 95 ? -2.842 -26 -11.18 1 48.5 95 SER A CA 1
ATOM 754 C C . SER A 1 95 ? -3.592 -26.938 -10.242 1 48.5 95 SER A C 1
ATOM 756 O O . SER A 1 95 ? -3.883 -28.078 -10.594 1 48.5 95 SER A O 1
ATOM 758 N N . ALA A 1 96 ? -3.562 -26.797 -8.93 1 46.56 96 ALA A N 1
ATOM 759 C CA . ALA A 1 96 ? -4.012 -27.922 -8.117 1 46.56 96 ALA A CA 1
ATOM 760 C C . ALA A 1 96 ? -5.473 -28.266 -8.406 1 46.56 96 ALA A C 1
ATOM 762 O O . ALA A 1 96 ? -5.984 -29.281 -7.938 1 46.56 96 ALA A O 1
ATOM 763 N N . LYS A 1 97 ? -6.332 -27.438 -8.781 1 42.69 97 LYS A N 1
ATOM 764 C CA . LYS A 1 97 ? -7.625 -28.062 -9.055 1 42.69 97 LYS A CA 1
ATOM 765 C C . LYS A 1 97 ? -7.555 -28.953 -10.297 1 42.69 97 LYS A C 1
ATOM 767 O O . LYS A 1 97 ? -8.539 -29.594 -10.664 1 42.69 97 LYS A O 1
ATOM 772 N N . ALA A 1 98 ? -6.617 -28.922 -11.172 1 40.75 98 ALA A N 1
ATOM 773 C CA . ALA A 1 98 ? -6.801 -29.797 -12.32 1 40.75 98 ALA A CA 1
ATOM 774 C C . ALA A 1 98 ? -6.629 -31.266 -11.914 1 40.75 98 ALA A C 1
ATOM 776 O O . ALA A 1 98 ? -6.988 -32.156 -12.672 1 40.75 98 ALA A O 1
ATOM 777 N N . LYS A 1 99 ? -6.086 -31.578 -10.781 1 32.22 99 LYS A N 1
ATOM 778 C CA . LYS A 1 99 ? -6.109 -33.031 -10.664 1 32.22 99 LYS A CA 1
ATOM 779 C C . LYS A 1 99 ? -7.414 -33.531 -10.039 1 32.22 99 LYS A C 1
ATOM 781 O O . LYS A 1 99 ? -7.98 -32.844 -9.172 1 32.22 99 LYS A O 1
ATOM 786 N N . MET B 1 1 ? -6.746 15.703 -10.266 1 48.47 1 MET B N 1
ATOM 787 C CA . MET B 1 1 ? -5.676 16.656 -9.945 1 48.47 1 MET B CA 1
ATOM 788 C C . MET B 1 1 ? -4.531 15.953 -9.219 1 48.47 1 MET B C 1
ATOM 790 O O . MET B 1 1 ? -4.762 15.102 -8.367 1 48.47 1 MET B O 1
ATOM 794 N N . ALA B 1 2 ? -3.375 15.945 -9.82 1 56.91 2 ALA B N 1
ATOM 795 C CA . ALA B 1 2 ? -2.15 15.328 -9.312 1 56.91 2 ALA B CA 1
ATOM 796 C C . ALA B 1 2 ? -1.786 15.883 -7.938 1 56.91 2 ALA B C 1
ATOM 798 O O . ALA B 1 2 ? -2.123 17.016 -7.609 1 56.91 2 ALA B O 1
ATOM 799 N N . TRP B 1 3 ? -1.647 15.055 -7.004 1 69.62 3 TRP B N 1
ATOM 800 C CA . TRP B 1 3 ? -1.193 15.453 -5.68 1 69.62 3 TRP B CA 1
ATOM 801 C C . TRP B 1 3 ? -0.014 16.422 -5.773 1 69.62 3 TRP B C 1
ATOM 803 O O . TRP B 1 3 ? 0.943 16.156 -6.512 1 69.62 3 TRP B O 1
ATOM 813 N N . THR B 1 4 ? -0.169 17.656 -5.191 1 67.88 4 THR B N 1
ATOM 814 C CA . THR B 1 4 ? 0.872 18.672 -5.309 1 67.88 4 THR B CA 1
ATOM 815 C C . THR B 1 4 ? 1.473 19 -3.939 1 67.88 4 THR B C 1
ATOM 817 O O . THR B 1 4 ? 2.357 19.844 -3.826 1 67.88 4 THR B O 1
ATOM 820 N N . GLY B 1 5 ? 1.086 18.297 -3.008 1 72.44 5 GLY B N 1
ATOM 821 C CA . GLY B 1 5 ? 1.55 18.656 -1.68 1 72.44 5 GLY B CA 1
ATOM 822 C C . GLY B 1 5 ? 2.809 17.922 -1.264 1 72.44 5 GLY B C 1
ATOM 823 O O . GLY B 1 5 ? 3.242 17 -1.944 1 72.44 5 GLY B O 1
ATOM 824 N N . THR B 1 6 ? 3.598 18.594 -0.363 1 79.25 6 THR B N 1
ATOM 825 C CA . THR B 1 6 ? 4.734 17.984 0.316 1 79.25 6 THR B CA 1
ATOM 826 C C . THR B 1 6 ? 4.406 17.719 1.781 1 79.25 6 THR B C 1
ATOM 828 O O . THR B 1 6 ? 3.719 18.516 2.428 1 79.25 6 THR B O 1
ATOM 831 N N . LEU B 1 7 ? 4.793 16.578 2.176 1 86.56 7 LEU B N 1
ATOM 832 C CA . LEU B 1 7 ? 4.582 16.219 3.574 1 86.56 7 LEU B CA 1
ATOM 833 C C . LEU B 1 7 ? 5.613 16.891 4.473 1 86.56 7 LEU B C 1
ATOM 835 O O . LEU B 1 7 ? 6.789 16.969 4.113 1 86.56 7 LEU B O 1
ATOM 839 N N . SER B 1 8 ? 5.145 17.406 5.527 1 83.62 8 SER B N 1
ATOM 840 C CA . SER B 1 8 ? 6.055 18.016 6.492 1 83.62 8 SER B CA 1
ATOM 841 C C . SER B 1 8 ? 7.074 17.016 7.004 1 83.62 8 SER B C 1
ATOM 843 O O . SER B 1 8 ? 6.852 15.797 6.922 1 83.62 8 SER B O 1
ATOM 845 N N . ARG B 1 9 ? 8.102 17.547 7.535 1 86.19 9 ARG B N 1
ATOM 846 C CA . ARG B 1 9 ? 9.18 16.719 8.062 1 86.19 9 ARG B CA 1
ATOM 847 C C . ARG B 1 9 ? 8.719 15.938 9.289 1 86.19 9 ARG B C 1
ATOM 849 O O . ARG B 1 9 ? 9.32 14.93 9.648 1 86.19 9 ARG B O 1
ATOM 856 N N . SER B 1 10 ? 7.68 16.484 9.922 1 91 10 SER B N 1
ATOM 857 C CA . SER B 1 10 ? 7.195 15.836 11.133 1 91 10 SER B CA 1
ATOM 858 C C . SER B 1 10 ? 6.457 14.539 10.82 1 91 10 SER B C 1
ATOM 860 O O . SER B 1 10 ? 6.254 13.703 11.695 1 91 10 SER B O 1
ATOM 862 N N . VAL B 1 11 ? 6.004 14.43 9.586 1 93.75 11 VAL B N 1
ATOM 863 C CA . VAL B 1 11 ? 5.266 13.242 9.18 1 93.75 11 VAL B CA 1
ATOM 864 C C . VAL B 1 11 ? 6.238 12.086 8.953 1 93.75 11 VAL B C 1
ATOM 866 O O . VAL B 1 11 ? 7.164 12.195 8.148 1 93.75 11 VAL B O 1
ATOM 869 N N . LYS B 1 12 ? 5.984 11.016 9.648 1 94.38 12 LYS B N 1
ATOM 870 C CA . LYS B 1 12 ? 6.906 9.883 9.578 1 94.38 12 LYS B CA 1
ATOM 871 C C . LYS B 1 12 ? 6.309 8.742 8.766 1 94.38 12 LYS B C 1
ATOM 873 O O . LYS B 1 12 ? 7.039 7.871 8.281 1 94.38 12 LYS B O 1
ATOM 878 N N . GLU B 1 13 ? 4.992 8.781 8.57 1 95.62 13 GLU B N 1
ATOM 879 C CA . GLU B 1 13 ? 4.324 7.738 7.789 1 95.62 13 GLU B CA 1
ATOM 880 C C . GLU B 1 13 ? 2.906 8.148 7.418 1 95.62 13 GLU B C 1
ATOM 882 O O . GLU B 1 13 ? 2.221 8.812 8.195 1 95.62 13 GLU B O 1
ATOM 887 N N . ILE B 1 14 ? 2.479 7.695 6.266 1 96.62 14 ILE B N 1
ATOM 888 C CA . ILE B 1 14 ? 1.088 7.809 5.836 1 96.62 14 ILE B CA 1
ATOM 889 C C . ILE B 1 14 ? 0.51 6.418 5.582 1 96.62 14 ILE B C 1
ATOM 891 O O . ILE B 1 14 ? 1.157 5.574 4.961 1 96.62 14 ILE B O 1
ATOM 895 N N . ARG B 1 15 ? -0.697 6.195 6.094 1 97.94 15 ARG B N 1
ATOM 896 C CA . ARG B 1 15 ? -1.35 4.906 5.867 1 97.94 15 ARG B CA 1
ATOM 897 C C . ARG B 1 15 ? -2.74 5.098 5.273 1 97.94 15 ARG B C 1
ATOM 899 O O . ARG B 1 15 ? -3.537 5.887 5.785 1 97.94 15 ARG B O 1
ATOM 906 N N . PHE B 1 16 ? -2.977 4.406 4.207 1 98.44 16 PHE B N 1
ATOM 907 C CA . PHE B 1 16 ? -4.32 4.281 3.652 1 98.44 16 PHE B CA 1
ATOM 908 C C . PHE B 1 16 ? -4.887 2.895 3.918 1 98.44 16 PHE B C 1
ATOM 910 O O . PHE B 1 16 ? -4.289 1.888 3.533 1 98.44 16 PHE B O 1
ATOM 917 N N . LEU B 1 17 ? -5.949 2.84 4.617 1 98.5 17 LEU B N 1
ATOM 918 C CA . LEU B 1 17 ? -6.68 1.598 4.852 1 98.5 17 LEU B CA 1
ATOM 919 C C . LEU B 1 17 ? -8.07 1.661 4.23 1 98.5 17 LEU B C 1
ATOM 921 O O . LEU B 1 17 ? -8.797 2.639 4.422 1 98.5 17 LEU B O 1
ATOM 925 N N . PHE B 1 18 ? -8.422 0.594 3.457 1 98.56 18 PHE B N 1
ATOM 926 C CA . PHE B 1 18 ? -9.758 0.604 2.873 1 98.56 18 PHE B CA 1
ATOM 927 C C . PHE B 1 18 ? -10.148 -0.785 2.379 1 98.56 18 PHE B C 1
ATOM 929 O O . PHE B 1 18 ? -9.312 -1.689 2.338 1 98.56 18 PHE B O 1
ATOM 936 N N . CYS B 1 19 ? -11.422 -0.933 2.135 1 98.19 19 CYS B N 1
ATOM 937 C CA . CYS B 1 19 ? -11.953 -2.18 1.594 1 98.19 19 CYS B CA 1
ATOM 938 C C . CYS B 1 19 ? -11.758 -2.246 0.084 1 98.19 19 CYS B C 1
ATOM 940 O O . CYS B 1 19 ? -11.992 -1.261 -0.62 1 98.19 19 CYS B O 1
ATOM 942 N N . GLN B 1 20 ? -11.383 -3.367 -0.494 1 96.06 20 GLN B N 1
ATOM 943 C CA . GLN B 1 20 ? -11.078 -3.543 -1.909 1 96.06 20 GLN B CA 1
ATOM 944 C C . GLN B 1 20 ? -12.344 -3.508 -2.756 1 96.06 20 GLN B C 1
ATOM 946 O O . GLN B 1 20 ? -12.281 -3.289 -3.969 1 96.06 20 GLN B O 1
ATOM 951 N N . SER B 1 21 ? -13.547 -3.705 -2.08 1 95.19 21 SER B N 1
ATOM 952 C CA . SER B 1 21 ? -14.719 -3.926 -2.924 1 95.19 21 SER B CA 1
ATOM 953 C C . SER B 1 21 ? -15.891 -3.064 -2.477 1 95.19 21 SER B C 1
ATOM 955 O O . SER B 1 21 ? -16.828 -2.838 -3.244 1 95.19 21 SER B O 1
ATOM 957 N N . SER B 1 22 ? -15.93 -2.541 -1.343 1 96.5 22 SER B N 1
ATOM 958 C CA . SER B 1 22 ? -17.094 -1.853 -0.799 1 96.5 22 SER B CA 1
ATOM 959 C C . SER B 1 22 ? -17.297 -0.495 -1.465 1 96.5 22 SER B C 1
ATOM 961 O O . SER B 1 22 ? -16.312 0.179 -1.816 1 96.5 22 SER B O 1
ATOM 963 N N . PRO B 1 23 ? -18.547 -0.062 -1.562 1 96.75 23 PRO B N 1
ATOM 964 C CA . PRO B 1 23 ? -18.828 1.28 -2.08 1 96.75 23 PRO B CA 1
ATOM 965 C C . PRO B 1 23 ? -18.266 2.383 -1.188 1 96.75 23 PRO B C 1
ATOM 967 O O . PRO B 1 23 ? -17.781 3.404 -1.689 1 96.75 23 PRO B O 1
ATOM 970 N N . ALA B 1 24 ? -18.266 2.17 0.039 1 97.25 24 ALA B N 1
ATOM 971 C CA . ALA B 1 24 ? -17.781 3.166 0.991 1 97.25 24 ALA B CA 1
ATOM 972 C C . ALA B 1 24 ? -16.328 3.498 0.737 1 97.25 24 ALA B C 1
ATOM 974 O O . ALA B 1 24 ? -15.875 4.621 0.994 1 97.25 24 ALA B O 1
ATOM 975 N N . SER B 1 25 ? -15.586 2.568 0.167 1 97.94 25 SER B N 1
ATOM 976 C CA . SER B 1 25 ? -14.141 2.715 -0.028 1 97.94 25 SER B CA 1
ATOM 977 C C . SER B 1 25 ? -13.82 3.094 -1.468 1 97.94 25 SER B C 1
ATOM 979 O O . SER B 1 25 ? -12.648 3.211 -1.834 1 97.94 25 SER B O 1
ATOM 981 N N . PHE B 1 26 ? -14.82 3.312 -2.25 1 97.5 26 PHE B N 1
ATOM 982 C CA . PHE B 1 26 ? -14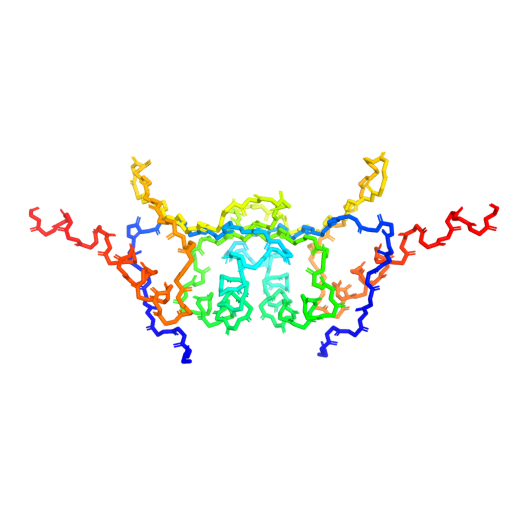.594 3.547 -3.67 1 97.5 26 PHE B CA 1
ATOM 983 C C . PHE B 1 26 ? -13.719 4.777 -3.881 1 97.5 26 PHE B C 1
ATOM 985 O O . PHE B 1 26 ? -12.711 4.711 -4.59 1 97.5 26 PHE B O 1
ATOM 992 N N . ALA B 1 27 ? -14.031 5.863 -3.258 1 97.75 27 ALA B N 1
ATOM 993 C CA . ALA B 1 27 ? -13.273 7.098 -3.457 1 97.75 27 ALA B CA 1
ATOM 994 C C . ALA B 1 27 ? -11.836 6.945 -2.971 1 97.75 27 ALA B C 1
ATOM 996 O O . ALA B 1 27 ? -10.906 7.469 -3.592 1 97.75 27 ALA B O 1
ATOM 997 N N . ALA B 1 28 ? -11.617 6.246 -1.878 1 97.94 28 ALA B N 1
ATOM 998 C CA . ALA B 1 28 ? -10.273 6.02 -1.354 1 97.94 28 ALA B CA 1
ATOM 999 C C . ALA B 1 28 ? -9.445 5.164 -2.311 1 97.94 28 ALA B C 1
ATOM 1001 O O . ALA B 1 28 ? -8.281 5.465 -2.57 1 97.94 28 ALA B O 1
ATOM 1002 N N . ARG B 1 29 ? -10.086 4.102 -2.867 1 97.31 29 ARG B N 1
ATOM 1003 C CA . ARG B 1 29 ? -9.406 3.252 -3.84 1 97.31 29 ARG B CA 1
ATOM 1004 C C . ARG B 1 29 ? -8.961 4.059 -5.055 1 97.31 29 ARG B C 1
ATOM 1006 O O . ARG B 1 29 ? -7.812 3.961 -5.488 1 97.31 29 ARG B O 1
ATOM 1013 N N . GLU B 1 30 ? -9.867 4.844 -5.57 1 96.31 30 GLU B N 1
ATOM 1014 C CA . GLU B 1 30 ? -9.586 5.641 -6.762 1 96.31 30 GLU B CA 1
ATOM 1015 C C . GLU B 1 30 ? -8.516 6.691 -6.48 1 96.31 30 GLU B C 1
ATOM 1017 O O . GLU B 1 30 ? -7.641 6.93 -7.312 1 96.31 30 GLU B O 1
ATOM 1022 N N . PHE B 1 31 ? -8.609 7.242 -5.324 1 96.88 31 PHE B N 1
ATOM 1023 C CA . PHE B 1 31 ? -7.629 8.258 -4.949 1 96.88 31 PHE B CA 1
ATOM 1024 C C . PHE B 1 31 ? -6.223 7.676 -4.957 1 96.88 31 PHE B C 1
ATOM 1026 O O . PHE B 1 31 ? -5.312 8.25 -5.559 1 96.88 31 PHE B O 1
ATOM 1033 N N . VAL B 1 32 ? -6.043 6.535 -4.277 1 96.25 32 VAL B N 1
ATOM 1034 C CA . VAL B 1 32 ? -4.727 5.914 -4.18 1 96.25 32 VAL B CA 1
ATOM 1035 C C . VAL B 1 32 ? -4.258 5.473 -5.566 1 96.25 32 VAL B C 1
ATOM 1037 O O .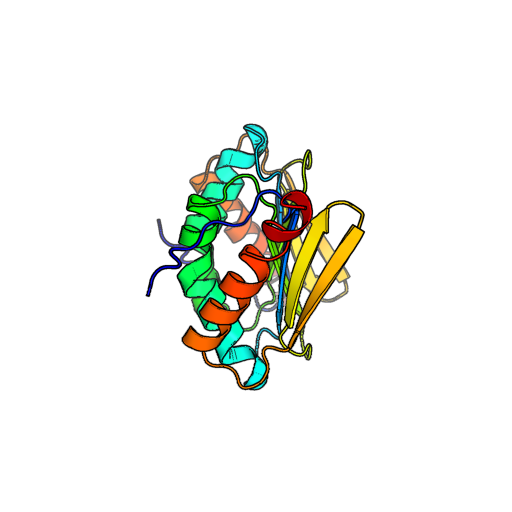 VAL B 1 32 ? -3.121 5.746 -5.961 1 96.25 32 VAL B O 1
ATOM 1040 N N . LYS B 1 33 ? -5.133 4.859 -6.262 1 94.12 33 LYS B N 1
ATOM 1041 C CA . LYS B 1 33 ? -4.82 4.387 -7.609 1 94.12 33 LYS B CA 1
ATOM 1042 C C . LYS B 1 33 ? -4.297 5.523 -8.484 1 94.12 33 LYS B C 1
ATOM 1044 O O . LYS B 1 33 ? -3.309 5.355 -9.203 1 94.12 33 LYS B O 1
ATOM 1049 N N . LYS B 1 34 ? -4.805 6.676 -8.328 1 93.44 34 LYS B N 1
ATOM 1050 C CA . LYS B 1 34 ? -4.527 7.797 -9.227 1 93.44 34 LYS B CA 1
ATOM 1051 C C . LYS B 1 34 ? -3.338 8.617 -8.734 1 93.44 34 LYS B C 1
ATOM 1053 O O . LYS B 1 34 ? -2.643 9.25 -9.531 1 93.44 34 LYS B O 1
ATOM 1058 N N . ASN B 1 35 ? -3.125 8.609 -7.449 1 93.31 35 ASN B N 1
ATOM 1059 C CA . ASN B 1 35 ? -2.223 9.625 -6.906 1 93.31 35 ASN B CA 1
ATOM 1060 C C . ASN B 1 35 ? -0.984 8.992 -6.281 1 93.31 35 ASN B C 1
ATOM 1062 O O . ASN B 1 35 ? -0.01 9.68 -5.98 1 93.31 35 ASN B O 1
ATOM 1066 N N . TYR B 1 36 ? -0.967 7.738 -6.09 1 92.94 36 TYR B N 1
ATOM 1067 C CA . TYR B 1 36 ? 0.113 7.062 -5.379 1 92.94 36 TYR B CA 1
ATOM 1068 C C . TYR B 1 36 ? 1.469 7.43 -5.969 1 92.94 36 TYR B C 1
ATOM 1070 O O . TYR B 1 36 ? 2.385 7.816 -5.238 1 92.94 36 TYR B O 1
ATOM 1078 N N . ALA B 1 37 ? 1.634 7.324 -7.27 1 91.88 37 ALA B N 1
ATOM 1079 C CA . ALA B 1 37 ? 2.91 7.566 -7.938 1 91.88 37 ALA B CA 1
ATOM 1080 C C . ALA B 1 37 ? 3.396 8.992 -7.688 1 91.88 37 ALA B C 1
ATOM 1082 O O . ALA B 1 37 ? 4.566 9.211 -7.367 1 91.88 37 ALA B O 1
ATOM 1083 N N . GLU B 1 38 ? 2.518 9.922 -7.805 1 91.94 38 GLU B N 1
ATOM 1084 C CA . GLU B 1 38 ? 2.889 11.328 -7.633 1 91.94 38 GLU B CA 1
ATOM 1085 C C . GLU B 1 38 ? 3.23 11.633 -6.18 1 91.94 38 GLU B C 1
ATOM 1087 O O . GLU B 1 38 ? 4.207 12.328 -5.898 1 91.94 38 GLU B O 1
ATOM 1092 N N . ILE B 1 39 ? 2.484 11.133 -5.25 1 91.44 39 ILE B N 1
ATOM 1093 C CA . ILE B 1 39 ? 2.727 11.352 -3.826 1 91.44 39 ILE B CA 1
ATOM 1094 C C . ILE B 1 39 ? 4.105 10.812 -3.451 1 91.44 39 ILE B C 1
ATOM 1096 O O . ILE B 1 39 ? 4.883 11.492 -2.775 1 91.44 39 ILE B O 1
ATOM 1100 N N . LYS B 1 40 ? 4.375 9.609 -3.957 1 92.31 40 LYS B N 1
ATOM 1101 C CA . LYS B 1 40 ? 5.648 8.977 -3.619 1 92.31 40 LYS B CA 1
ATOM 1102 C C . LYS B 1 40 ? 6.809 9.688 -4.305 1 92.31 40 LYS B C 1
ATOM 1104 O O . LYS B 1 40 ? 7.906 9.781 -3.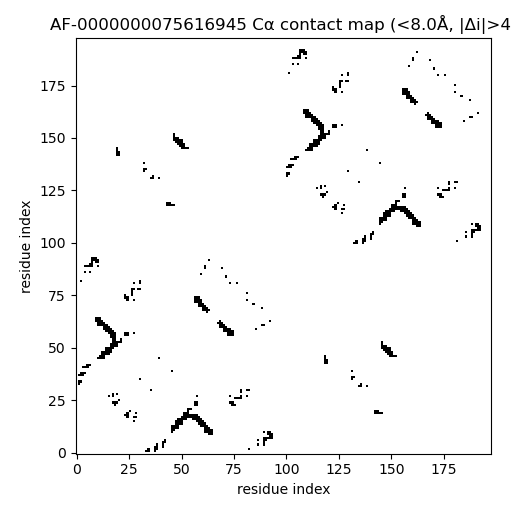746 1 92.31 40 LYS B O 1
ATOM 1109 N N . SER B 1 41 ? 6.574 10.203 -5.492 1 91.44 41 SER B N 1
ATOM 1110 C CA . SER B 1 41 ? 7.617 10.938 -6.199 1 91.44 41 SER B CA 1
ATOM 1111 C C . SER B 1 41 ? 7.984 12.227 -5.473 1 91.44 41 SER B C 1
ATOM 1113 O O . SER B 1 41 ? 9.156 12.609 -5.441 1 91.44 41 SER B O 1
ATOM 1115 N N . ARG B 1 42 ? 7.066 12.836 -4.859 1 90.69 42 ARG B N 1
ATOM 1116 C CA . ARG B 1 42 ? 7.281 14.102 -4.168 1 90.69 42 ARG B CA 1
ATOM 1117 C C . ARG B 1 42 ? 7.789 13.875 -2.748 1 90.69 42 ARG B C 1
ATOM 1119 O O . ARG B 1 42 ? 8.383 14.766 -2.141 1 90.69 42 ARG B O 1
ATOM 1126 N N . ASN B 1 43 ? 7.496 12.672 -2.234 1 90.56 43 ASN B N 1
ATOM 1127 C CA . ASN B 1 43 ? 7.879 12.328 -0.87 1 90.56 43 ASN B CA 1
ATOM 1128 C C . ASN B 1 43 ? 8.547 10.961 -0.804 1 90.56 43 ASN B C 1
ATOM 1130 O O . ASN B 1 43 ? 8.07 10.062 -0.109 1 90.56 43 ASN B O 1
ATOM 1134 N N . PRO B 1 44 ? 9.664 10.844 -1.387 1 90.31 44 PRO B N 1
ATOM 1135 C CA . PRO B 1 44 ? 10.289 9.531 -1.546 1 90.31 44 PRO B CA 1
ATOM 1136 C C . PRO B 1 44 ? 10.711 8.914 -0.214 1 90.31 44 PRO B C 1
ATOM 1138 O O . PRO B 1 44 ? 10.758 7.691 -0.083 1 90.31 44 PRO B O 1
ATOM 1141 N N . SER B 1 45 ? 10.977 9.703 0.763 1 90.94 45 SER B N 1
ATOM 1142 C CA . SER B 1 45 ? 11.547 9.18 2 1 90.94 45 SER B CA 1
ATOM 1143 C C . SER B 1 45 ? 10.453 8.852 3.012 1 90.94 45 SER B C 1
ATOM 1145 O O . SER B 1 45 ? 10.711 8.188 4.02 1 90.94 45 SER B O 1
ATOM 1147 N N . VAL B 1 46 ? 9.32 9.32 2.803 1 93.31 46 VAL B N 1
ATOM 1148 C CA . VAL B 1 46 ? 8.25 9.078 3.756 1 93.31 46 VAL B CA 1
ATOM 1149 C C . VAL B 1 46 ? 7.59 7.73 3.463 1 93.31 46 VAL B C 1
ATOM 1151 O O . VAL B 1 46 ? 7.074 7.512 2.365 1 93.31 46 VAL B O 1
ATOM 1154 N N . PRO B 1 47 ? 7.566 6.848 4.434 1 96.19 47 PRO B N 1
ATOM 1155 C CA . PRO B 1 47 ? 6.926 5.547 4.219 1 96.19 47 PRO B CA 1
ATOM 1156 C C . PRO B 1 47 ? 5.422 5.66 3.988 1 96.19 47 PRO B C 1
ATOM 1158 O O . PRO B 1 47 ? 4.754 6.473 4.633 1 96.19 47 PRO B O 1
ATOM 1161 N N . PHE B 1 48 ? 4.926 4.805 3.098 1 96.19 48 PHE B N 1
ATOM 1162 C CA . PHE B 1 48 ? 3.504 4.684 2.793 1 96.19 48 PHE B CA 1
ATOM 1163 C C . PHE B 1 48 ? 3.018 3.26 3.027 1 96.19 48 PHE B C 1
ATOM 1165 O O . PHE B 1 48 ? 3.709 2.299 2.684 1 96.19 48 PHE B O 1
ATOM 1172 N N . LEU B 1 49 ? 1.921 3.184 3.676 1 97.75 49 LEU B N 1
ATOM 1173 C CA . LEU B 1 49 ? 1.236 1.904 3.822 1 97.75 49 LEU B CA 1
ATOM 1174 C C . LEU B 1 49 ? -0.133 1.939 3.152 1 97.75 49 LEU B C 1
ATOM 1176 O O . LEU B 1 49 ? -0.929 2.848 3.404 1 97.75 49 LEU B O 1
ATOM 1180 N N . VAL B 1 50 ? -0.288 1.118 2.184 1 98.06 50 VAL B N 1
ATOM 1181 C CA . VAL B 1 50 ? -1.612 0.858 1.63 1 98.06 50 VAL B CA 1
ATOM 1182 C C . VAL B 1 50 ? -2.068 -0.547 2.018 1 98.06 50 VAL B C 1
ATOM 1184 O O . VAL B 1 50 ? -1.414 -1.535 1.675 1 98.06 50 VAL B O 1
ATOM 1187 N N . ARG B 1 51 ? -3.123 -0.616 2.73 1 97.81 51 ARG B N 1
ATOM 1188 C CA . ARG B 1 51 ? -3.639 -1.908 3.17 1 97.81 51 ARG B CA 1
ATOM 1189 C C . ARG B 1 51 ? -5.102 -2.076 2.783 1 97.81 51 ARG B C 1
ATOM 1191 O O . ARG B 1 51 ? -5.969 -1.354 3.283 1 97.81 51 ARG B O 1
ATOM 1198 N N . GLU B 1 52 ? -5.305 -2.936 1.918 1 97.12 52 GLU B N 1
ATOM 1199 C CA . GLU B 1 52 ? -6.668 -3.318 1.559 1 97.12 52 GLU B CA 1
ATOM 1200 C C . GLU B 1 52 ? -7.137 -4.516 2.383 1 97.12 52 GLU B C 1
ATOM 1202 O O . GLU B 1 52 ? -6.453 -5.539 2.447 1 97.12 52 GLU B O 1
ATOM 1207 N N . CYS B 1 53 ? -8.227 -4.367 3.033 1 95.88 53 CYS B N 1
ATOM 1208 C CA . CYS B 1 53 ? -8.812 -5.391 3.889 1 95.88 53 CYS B CA 1
ATOM 1209 C C . CYS B 1 53 ? -10.328 -5.402 3.76 1 95.88 53 CYS B C 1
ATOM 1211 O O . CYS B 1 53 ? -10.984 -4.367 3.918 1 95.88 53 CYS B O 1
ATOM 1213 N N . SER B 1 54 ? -10.875 -6.617 3.516 1 95.25 54 SER B N 1
ATOM 1214 C CA . SER B 1 54 ? -12.305 -6.75 3.285 1 95.25 54 SER B CA 1
ATOM 1215 C C . SER B 1 54 ? -13.109 -6.23 4.473 1 95.25 54 SER B C 1
ATOM 1217 O O . SER B 1 54 ? -12.867 -6.629 5.613 1 95.25 54 SER B O 1
ATOM 1219 N N . GLY B 1 55 ? -14.016 -5.34 4.152 1 94.88 55 GLY B N 1
ATOM 1220 C CA . GLY B 1 55 ? -14.969 -4.887 5.156 1 94.88 55 GLY B CA 1
ATOM 1221 C C . GLY B 1 55 ? -14.469 -3.703 5.961 1 94.88 55 GLY B C 1
ATOM 1222 O O . GLY B 1 55 ? -15.211 -3.133 6.766 1 94.88 55 GLY B O 1
ATOM 1223 N N . VAL B 1 56 ? -13.273 -3.289 5.809 1 96.62 56 VAL B N 1
ATOM 1224 C CA . VAL B 1 56 ? -12.711 -2.182 6.578 1 96.62 56 VAL B CA 1
ATOM 1225 C C . VAL B 1 56 ? -13.297 -0.86 6.078 1 96.62 56 VAL B C 1
ATOM 1227 O O . VAL B 1 56 ? -13.516 -0.684 4.879 1 96.62 56 VAL B O 1
ATOM 1230 N N . GLN B 1 57 ? -13.609 -0.047 7.027 1 97.69 57 GLN B N 1
ATOM 1231 C CA . GLN B 1 57 ? -13.945 1.322 6.652 1 97.69 57 GLN B CA 1
ATOM 1232 C C . GLN B 1 57 ? -12.711 2.078 6.168 1 97.69 57 GLN B C 1
ATOM 1234 O O . GLN B 1 57 ? -11.617 1.922 6.727 1 97.69 57 GLN B O 1
ATOM 1239 N N . PRO B 1 58 ? -12.898 2.895 5.16 1 98.62 58 PRO B N 1
ATOM 1240 C CA . PRO B 1 58 ? -11.734 3.627 4.652 1 98.62 58 PRO B CA 1
ATOM 1241 C C . PRO B 1 58 ? -11.211 4.66 5.645 1 98.62 58 PRO B C 1
ATOM 1243 O O . PRO B 1 58 ? -11.984 5.418 6.227 1 98.62 58 PRO B O 1
ATOM 1246 N N . GLN B 1 59 ? -9.938 4.668 5.777 1 98.75 59 GLN B N 1
ATOM 1247 C CA . GLN B 1 59 ? -9.258 5.547 6.727 1 98.75 59 GLN B CA 1
ATOM 1248 C C . GLN B 1 59 ? -7.93 6.039 6.168 1 98.75 59 GLN B C 1
ATOM 1250 O O . GLN B 1 59 ? -7.277 5.336 5.395 1 98.75 59 GLN B O 1
ATOM 1255 N N . LEU B 1 60 ? -7.605 7.164 6.641 1 98.38 60 LEU B N 1
ATOM 1256 C CA . LEU B 1 60 ? -6.297 7.77 6.414 1 98.38 60 LEU B CA 1
ATOM 1257 C C . LEU B 1 60 ? -5.594 8.047 7.738 1 98.38 60 LEU B C 1
ATOM 1259 O O . LEU B 1 60 ? -6.164 8.695 8.625 1 98.38 60 LEU B O 1
ATOM 1263 N N . TRP B 1 61 ? -4.43 7.559 7.875 1 97.38 61 TRP B N 1
ATOM 1264 C CA . TRP B 1 61 ? -3.625 7.762 9.07 1 97.38 61 TRP B CA 1
ATOM 1265 C C . TRP B 1 61 ? -2.342 8.516 8.742 1 97.38 61 TRP B C 1
ATOM 1267 O O . TRP B 1 61 ? -1.725 8.281 7.703 1 97.38 61 TRP B O 1
ATOM 1277 N N . ALA B 1 62 ? -1.98 9.367 9.625 1 96.69 62 ALA B N 1
ATOM 1278 C CA . ALA B 1 62 ? -0.654 9.977 9.617 1 96.69 62 ALA B CA 1
ATOM 1279 C C . ALA B 1 62 ? 0.061 9.742 10.945 1 96.69 62 ALA B C 1
ATOM 1281 O O . ALA B 1 62 ? -0.529 9.922 12.016 1 96.69 62 ALA B O 1
ATOM 1282 N N . ARG B 1 63 ? 1.192 9.266 10.867 1 96.06 63 ARG B N 1
ATOM 1283 C CA . ARG B 1 63 ? 2.059 9.141 12.031 1 96.06 63 ARG B CA 1
ATOM 1284 C C . ARG B 1 63 ? 3.107 10.25 12.055 1 96.06 63 ARG B C 1
ATOM 1286 O O . ARG B 1 63 ? 3.746 10.531 11.039 1 96.06 63 ARG B O 1
ATOM 1293 N N . TYR B 1 64 ? 3.289 10.859 13.227 1 94.56 64 TYR B N 1
ATOM 1294 C CA . TYR B 1 64 ? 4.23 11.953 13.391 1 94.56 64 TYR B CA 1
ATOM 1295 C C . TYR B 1 64 ? 5.359 11.57 14.344 1 94.56 64 TYR B C 1
ATOM 1297 O O . TYR B 1 64 ? 5.402 10.445 14.836 1 94.56 64 TYR B O 1
ATOM 1305 N N . GLU B 1 65 ? 6.207 12.508 14.375 1 91.62 65 GLU B N 1
ATOM 1306 C CA . GLU B 1 65 ? 7.293 12.336 15.336 1 91.62 65 GLU B CA 1
ATOM 1307 C C . GLU B 1 65 ? 6.75 12.117 16.75 1 91.62 65 GLU B C 1
ATOM 1309 O O . GLU B 1 65 ? 5.582 12.406 17.016 1 91.62 65 GLU B O 1
ATOM 1314 N N . MET B 1 66 ? 7.5 11.414 17.625 1 89.75 66 MET B N 1
ATOM 1315 C CA . MET B 1 66 ? 7.207 11.195 19.047 1 89.75 66 MET B CA 1
ATOM 1316 C C . MET B 1 66 ? 5.984 10.297 19.219 1 89.75 66 MET B C 1
ATOM 1318 O O . MET B 1 66 ? 5.285 10.391 20.234 1 89.75 66 MET B O 1
ATOM 1322 N N . GLY B 1 67 ? 5.586 9.594 18.25 1 87.19 67 GLY B N 1
ATOM 1323 C CA . GLY B 1 67 ? 4.57 8.562 18.344 1 87.19 67 GLY B CA 1
ATOM 1324 C C . GLY B 1 67 ? 3.156 9.094 18.234 1 87.19 67 GLY B C 1
ATOM 1325 O O . GLY B 1 67 ? 2.193 8.383 18.516 1 87.19 67 GLY B O 1
ATOM 1326 N N . VAL B 1 68 ? 3.059 10.398 17.891 1 92.88 68 VAL B N 1
ATOM 1327 C C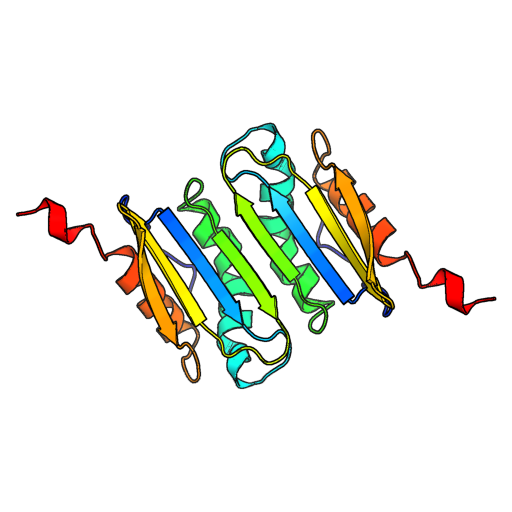A . VAL B 1 68 ? 1.735 10.992 17.719 1 92.88 68 VAL B CA 1
ATOM 1328 C C . VAL B 1 68 ? 1.111 10.477 16.422 1 92.88 68 VAL B C 1
ATOM 1330 O O . VAL B 1 68 ? 1.771 10.43 15.375 1 92.88 68 VAL B O 1
ATOM 1333 N N . GLU B 1 69 ? -0.126 10.062 16.484 1 95.38 69 GLU B N 1
ATOM 1334 C CA . GLU B 1 69 ? -0.842 9.609 15.297 1 95.38 69 GLU B CA 1
ATOM 1335 C C . GLU B 1 69 ? -2.191 10.312 15.164 1 95.38 69 GLU B C 1
ATOM 1337 O O . GLU B 1 69 ? -2.816 10.656 16.172 1 95.38 69 GLU B O 1
ATOM 1342 N N . ARG B 1 70 ? -2.584 10.57 13.898 1 95.81 70 ARG B N 1
ATOM 1343 C CA . ARG B 1 70 ? -3.896 11.117 13.562 1 95.81 70 ARG B CA 1
ATOM 1344 C C . ARG B 1 70 ? -4.582 10.266 12.5 1 95.81 70 ARG B C 1
ATOM 1346 O O . ARG B 1 70 ? -3.934 9.781 11.57 1 95.81 70 ARG B O 1
ATOM 1353 N N . CYS B 1 71 ? -5.883 10.148 12.703 1 97.06 71 CYS B N 1
ATOM 1354 C CA . CYS B 1 71 ? -6.668 9.344 11.773 1 97.06 71 CYS B CA 1
ATOM 1355 C C . CYS B 1 71 ? -7.887 10.117 11.281 1 97.06 71 CYS B C 1
ATOM 1357 O O . CYS B 1 71 ? -8.523 10.844 12.055 1 97.06 71 CYS B O 1
ATOM 1359 N N . VAL B 1 72 ? -8.195 9.961 10.039 1 97.69 72 VAL B N 1
ATOM 1360 C CA . VAL B 1 72 ? -9.383 10.547 9.43 1 97.69 72 VAL B CA 1
ATOM 1361 C C . VAL B 1 72 ? -10.211 9.461 8.742 1 97.69 72 VAL B C 1
ATOM 1363 O O . VAL B 1 72 ? -9.672 8.648 7.992 1 97.69 72 VAL B O 1
ATOM 1366 N N . ASN B 1 73 ? -11.453 9.43 9.094 1 98.31 73 ASN B N 1
ATOM 1367 C CA . ASN B 1 73 ? -12.383 8.57 8.367 1 98.31 73 ASN B CA 1
ATOM 1368 C C . ASN B 1 73 ? -12.688 9.117 6.973 1 98.31 73 ASN B C 1
ATOM 1370 O O . ASN B 1 73 ? -12.992 10.297 6.82 1 98.31 73 ASN B O 1
ATOM 1374 N N . LEU B 1 74 ? -12.641 8.312 5.996 1 98.5 74 LEU B N 1
ATOM 1375 C CA . LEU B 1 74 ? -12.742 8.773 4.617 1 98.5 74 LEU B CA 1
ATOM 1376 C C . LEU B 1 74 ? -14.102 8.414 4.027 1 98.5 74 LEU B C 1
ATOM 1378 O O . LEU B 1 74 ? -14.367 8.695 2.855 1 98.5 74 LEU B O 1
ATOM 1382 N N . ASP B 1 75 ? -14.93 7.73 4.855 1 97.31 75 ASP B N 1
ATOM 1383 C CA . ASP B 1 75 ? -16.234 7.32 4.367 1 97.31 75 ASP B CA 1
ATOM 1384 C C . ASP B 1 75 ? -17.047 8.523 3.893 1 97.31 75 ASP B C 1
ATOM 1386 O O . ASP B 1 75 ? -17.203 9.508 4.621 1 97.31 75 ASP B O 1
ATOM 1390 N N . GLY B 1 76 ? -17.531 8.438 2.689 1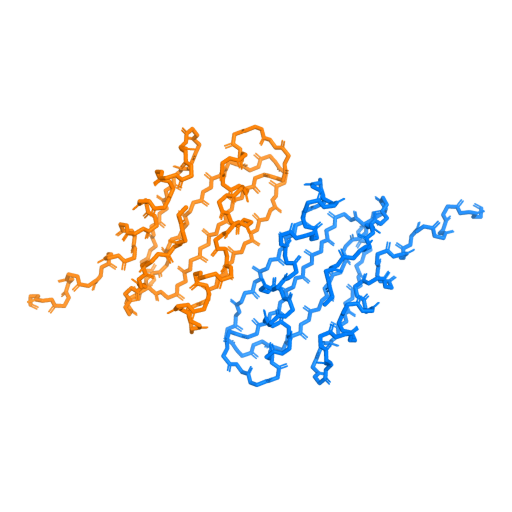 96.94 76 GLY B N 1
ATOM 1391 C CA . GLY B 1 76 ? -18.391 9.477 2.146 1 96.94 76 GLY B CA 1
ATOM 1392 C C . GLY B 1 76 ? -17.625 10.641 1.545 1 96.94 76 GLY B C 1
ATOM 1393 O O . GLY B 1 76 ? -18.203 11.57 0.994 1 96.94 76 GLY B O 1
ATOM 1394 N N . LEU B 1 77 ? -16.375 10.711 1.59 1 97.81 77 LEU B N 1
ATOM 1395 C CA . LEU B 1 77 ? -15.57 11.789 1.024 1 97.81 77 LEU B CA 1
ATOM 1396 C C . LEU B 1 77 ? -15.305 11.547 -0.456 1 97.81 77 LEU B C 1
ATOM 1398 O O . LEU B 1 77 ? -15.234 10.391 -0.899 1 97.81 77 LEU B O 1
ATOM 1402 N N . THR B 1 78 ? -15.219 12.586 -1.155 1 97.38 78 THR B N 1
ATOM 1403 C CA . THR B 1 78 ? -14.781 12.539 -2.547 1 97.38 78 THR B CA 1
ATOM 1404 C C . THR B 1 78 ? -13.258 12.5 -2.635 1 97.38 78 THR B C 1
ATOM 1406 O O . THR B 1 78 ? -12.57 12.742 -1.641 1 97.38 78 THR B O 1
ATOM 1409 N N . GLU B 1 79 ? -12.75 12.195 -3.824 1 96.75 79 GLU B N 1
ATOM 1410 C CA . GLU B 1 79 ? -11.305 12.211 -4.035 1 96.75 79 GLU B CA 1
ATOM 1411 C C . GLU B 1 79 ? -10.703 13.562 -3.682 1 96.75 79 GLU B C 1
ATOM 1413 O O . GLU B 1 79 ? -9.633 13.641 -3.076 1 96.75 79 GLU B O 1
ATOM 1418 N N . ALA B 1 80 ? -11.367 14.656 -4.117 1 96 80 ALA B N 1
ATOM 1419 C CA . ALA B 1 80 ? -10.898 16.016 -3.828 1 96 80 ALA B CA 1
ATOM 1420 C C . ALA B 1 80 ? -10.859 16.266 -2.326 1 96 80 ALA B C 1
ATOM 1422 O O . ALA B 1 80 ? -9.93 16.906 -1.82 1 96 80 ALA B O 1
ATOM 1423 N N . GLN B 1 81 ? -11.812 15.789 -1.651 1 97.19 81 GLN B N 1
ATOM 1424 C CA . GLN B 1 81 ? -11.867 15.961 -0.204 1 97.19 81 GLN B CA 1
ATOM 1425 C C . GLN B 1 81 ? -10.789 15.133 0.489 1 97.19 81 GLN B C 1
ATOM 1427 O O . GLN B 1 81 ? -10.211 15.57 1.486 1 97.19 81 GLN B O 1
ATOM 1432 N N . ILE B 1 82 ? -10.539 13.945 -0.016 1 97.5 82 ILE B N 1
ATOM 1433 C CA . ILE B 1 82 ? -9.469 13.102 0.504 1 97.5 82 ILE B CA 1
ATOM 1434 C C . ILE B 1 82 ? -8.117 13.797 0.307 1 97.5 82 ILE B C 1
ATOM 1436 O O . ILE B 1 82 ? -7.285 13.82 1.215 1 97.5 82 ILE B O 1
ATOM 1440 N N . ASP B 1 83 ? -7.949 14.359 -0.9 1 95 83 ASP B N 1
ATOM 1441 C CA . ASP B 1 83 ? -6.738 15.133 -1.163 1 95 83 ASP B CA 1
ATOM 1442 C C . ASP B 1 83 ? -6.57 16.25 -0.137 1 95 83 ASP B C 1
ATOM 1444 O O . ASP B 1 83 ? -5.473 16.453 0.386 1 95 83 ASP B O 1
ATOM 1448 N N . ARG B 1 84 ? -7.629 16.953 0.169 1 94.81 84 ARG B N 1
ATOM 1449 C CA . ARG B 1 84 ? -7.59 18.031 1.144 1 94.81 84 ARG B CA 1
ATOM 1450 C C . ARG B 1 84 ? -7.23 17.516 2.531 1 94.81 84 ARG B C 1
ATOM 1452 O O . ARG B 1 84 ? -6.438 18.125 3.246 1 94.81 84 ARG B O 1
ATOM 1459 N N . LYS B 1 85 ? -7.781 16.375 2.91 1 95.81 85 LYS B N 1
ATOM 1460 C CA . LYS B 1 85 ? -7.48 15.781 4.211 1 95.81 85 LYS B CA 1
ATOM 1461 C C . LYS B 1 85 ? -6.004 15.398 4.309 1 95.81 85 LYS B C 1
ATOM 1463 O O . LYS B 1 85 ? -5.371 15.609 5.348 1 95.81 85 LYS B O 1
ATOM 1468 N N . LEU B 1 86 ? -5.516 14.789 3.271 1 95.25 86 LEU B N 1
ATOM 1469 C CA . LEU B 1 86 ? -4.098 14.453 3.246 1 95.25 86 LEU B CA 1
ATOM 1470 C C . LEU B 1 86 ? -3.234 15.695 3.389 1 95.25 86 LEU B C 1
ATOM 1472 O O . LEU B 1 86 ? -2.252 15.695 4.133 1 95.25 86 LEU B O 1
ATOM 1476 N N . GLN B 1 87 ? -3.625 16.781 2.721 1 92.69 87 GLN B N 1
ATOM 1477 C CA . GLN B 1 87 ? -2.887 18.047 2.816 1 92.69 87 GLN B CA 1
ATOM 1478 C C . GLN B 1 87 ? -2.926 18.594 4.238 1 92.69 87 GLN B C 1
ATOM 1480 O O . GLN B 1 87 ? -1.922 19.109 4.738 1 92.69 87 GLN B O 1
ATOM 1485 N N . GLU B 1 88 ? -4.051 18.547 4.836 1 93.38 88 GLU B N 1
ATOM 1486 C CA . GLU B 1 88 ? -4.195 19 6.215 1 93.38 88 GLU B CA 1
ATOM 1487 C C . GLU B 1 88 ? -3.273 18.234 7.152 1 93.38 88 GLU B C 1
ATOM 1489 O O . GLU B 1 88 ? -2.584 18.828 7.984 1 93.38 88 GLU B O 1
ATOM 1494 N N . LEU B 1 89 ? -3.277 16.922 6.977 1 93.56 89 LEU B N 1
ATOM 1495 C CA . LEU B 1 89 ? -2.422 16.094 7.809 1 93.56 89 LEU B CA 1
ATOM 1496 C C . LEU B 1 89 ? -0.949 16.375 7.539 1 93.56 89 LEU B C 1
ATOM 1498 O O . LEU B 1 89 ? -0.123 16.328 8.453 1 93.56 89 LEU B O 1
ATOM 1502 N N . ALA B 1 90 ? -0.661 16.625 6.289 1 89.94 90 ALA B N 1
ATOM 1503 C CA . ALA B 1 90 ? 0.713 16.891 5.863 1 89.94 90 ALA B CA 1
ATOM 1504 C C . ALA B 1 90 ? 1.261 18.156 6.52 1 89.94 90 ALA B C 1
ATOM 1506 O O . ALA B 1 90 ? 2.471 18.281 6.719 1 89.94 90 ALA B O 1
ATOM 1507 N N . LYS B 1 91 ? 0.404 19 6.852 1 85 91 LYS B N 1
ATOM 1508 C CA . LYS B 1 91 ? 0.803 20.312 7.367 1 85 91 LYS B CA 1
ATOM 1509 C C . LYS B 1 91 ? 0.908 20.297 8.891 1 85 91 LYS B C 1
ATOM 1511 O O . LYS B 1 91 ? 1.498 21.188 9.492 1 85 91 LYS B O 1
ATOM 1516 N N . ILE B 1 92 ? 0.302 19.188 9.414 1 76.69 92 ILE B N 1
ATOM 1517 C CA . ILE B 1 92 ? 0.326 19.078 10.867 1 76.69 92 ILE B CA 1
ATOM 1518 C C . ILE B 1 92 ? 1.751 18.812 11.344 1 76.69 92 ILE B C 1
ATOM 1520 O O . ILE B 1 92 ? 2.408 17.891 10.859 1 76.69 92 ILE B O 1
ATOM 1524 N N . GLY B 1 93 ? 2.334 19.578 12.367 1 61.31 93 GLY B N 1
ATOM 1525 C CA . GLY B 1 93 ? 3.664 19.5 12.953 1 61.31 93 GLY B CA 1
ATOM 1526 C C . GLY B 1 93 ? 4.605 20.578 12.43 1 61.31 93 GLY B C 1
ATOM 1527 O O . GLY B 1 93 ? 5.734 20.703 12.914 1 61.31 93 GLY B O 1
ATOM 1528 N N . GLU B 1 94 ? 4.32 20.984 11.086 1 56.66 94 GLU B N 1
ATOM 1529 C CA . GLU B 1 94 ? 5.055 22.203 10.773 1 56.66 94 GLU B CA 1
ATOM 1530 C C . GLU B 1 94 ? 4.848 23.266 11.844 1 56.66 94 GLU B C 1
ATOM 1532 O O . GLU B 1 94 ? 5.746 24.078 12.117 1 56.66 94 GLU B O 1
ATOM 1537 N N . SER B 1 95 ? 3.713 23.328 12.547 1 48.28 95 SER B N 1
ATOM 1538 C CA . SER B 1 95 ? 3.438 24.406 13.477 1 48.28 95 SER B CA 1
ATOM 1539 C C . SER B 1 95 ? 4.262 24.266 14.75 1 48.28 95 SER B C 1
ATOM 1541 O O . SER B 1 95 ? 4.57 25.266 15.414 1 48.28 95 SER B O 1
ATOM 1543 N N . ALA B 1 96 ? 4.281 23.141 15.445 1 46.72 96 ALA B N 1
ATOM 1544 C CA . ALA B 1 96 ? 4.797 23.219 16.812 1 46.72 96 ALA B CA 1
ATOM 1545 C C . ALA B 1 96 ? 6.254 23.672 16.812 1 46.72 96 ALA B C 1
ATOM 1547 O O . ALA B 1 96 ? 6.824 23.938 17.875 1 46.72 96 ALA B O 1
ATOM 1548 N N . LYS B 1 97 ? 7.078 23.5 15.906 1 43.22 97 LYS B N 1
ATOM 1549 C CA . LYS B 1 97 ? 8.367 24.125 16.156 1 43.22 97 LYS B CA 1
ATOM 1550 C C . LYS B 1 97 ? 8.266 25.656 16.078 1 43.22 97 LYS B C 1
ATOM 1552 O O . LYS B 1 97 ? 9.258 26.359 16.25 1 43.22 97 LYS B O 1
ATOM 1557 N N . ALA B 1 98 ? 7.328 26.312 15.57 1 41.09 98 ALA B N 1
ATOM 1558 C CA . ALA B 1 98 ? 7.48 27.766 15.539 1 41.09 98 ALA B CA 1
ATOM 1559 C C . ALA B 1 98 ? 7.375 28.359 16.938 1 41.09 98 ALA B C 1
ATOM 1561 O O . ALA B 1 98 ? 7.758 29.516 17.172 1 41.09 98 ALA B O 1
ATOM 1562 N N . LYS B 1 99 ? 6.91 27.688 17.938 1 32.84 99 LYS B N 1
ATOM 1563 C CA . LYS B 1 99 ? 6.992 28.5 19.141 1 32.84 99 LYS B CA 1
ATOM 1564 C C . LYS B 1 99 ? 8.328 28.281 19.859 1 32.84 99 LYS B C 1
ATOM 1566 O O . LYS B 1 99 ? 8.859 27.172 19.859 1 32.84 99 LYS B O 1
#

Sequence (198 aa):
MAWTGTLSRSVKEIRFLFCQSSPASFAAREFVKKNYAEIKSRNPSVPFLVRECSGVQPQLWARYEMGVERCVNLDGLTEAQIDRKLQELAKIGESAKAKMAWTGTLSRSVKEIRFLFCQSSPASFAAREFVKKNYAEIKSRNPSVPFLVRECSGVQPQLWARYEMGVERCVNLDGLTEAQIDRKLQELAKIGESAKAK